Protein AF-A0A7Y5PLJ4-F1 (afdb_monomer)

Structure (mmCIF, N/CA/C/O backbone):
data_AF-A0A7Y5PLJ4-F1
#
_entry.id   AF-A0A7Y5PLJ4-F1
#
loop_
_atom_site.group_PDB
_atom_site.id
_atom_site.type_symbol
_atom_site.label_atom_id
_atom_site.label_alt_id
_atom_site.label_comp_id
_atom_site.label_asym_id
_atom_site.label_entity_id
_atom_site.label_seq_id
_atom_site.pdbx_PDB_ins_code
_atom_site.Cartn_x
_atom_site.Cartn_y
_atom_site.Cartn_z
_atom_site.occupancy
_atom_site.B_iso_or_equiv
_atom_site.auth_seq_id
_atom_site.auth_comp_id
_atom_site.auth_asym_id
_atom_site.auth_atom_id
_atom_site.pdbx_PDB_model_num
ATOM 1 N N . ALA A 1 1 ? -18.028 5.479 3.755 1.00 84.81 1 ALA A N 1
ATOM 2 C CA . ALA A 1 1 ? -16.949 6.479 3.914 1.00 84.81 1 ALA A CA 1
ATOM 3 C C . ALA A 1 1 ? -15.610 5.959 3.391 1.00 84.81 1 ALA A C 1
ATOM 5 O O . ALA A 1 1 ? -15.184 6.445 2.358 1.00 84.81 1 ALA A O 1
ATOM 6 N N . VAL A 1 2 ? -14.986 4.949 4.020 1.00 90.56 2 VAL A N 1
ATOM 7 C CA . VAL A 1 2 ? -13.645 4.461 3.618 1.00 90.56 2 VAL A CA 1
ATOM 8 C C . VAL A 1 2 ? -13.589 4.008 2.157 1.00 90.56 2 VAL A C 1
ATOM 10 O O . VAL A 1 2 ? -12.717 4.460 1.437 1.00 90.56 2 VAL A O 1
ATOM 13 N N . VAL A 1 3 ? -14.560 3.216 1.687 1.00 93.69 3 VAL A N 1
ATOM 14 C CA . VAL A 1 3 ? -14.615 2.757 0.283 1.00 93.69 3 VAL A CA 1
ATOM 15 C C . VAL A 1 3 ? -14.669 3.924 -0.709 1.00 93.69 3 VAL A C 1
ATOM 17 O O . VAL A 1 3 ? -13.897 3.954 -1.660 1.00 93.69 3 VAL A O 1
ATOM 20 N N . LEU A 1 4 ? -15.536 4.912 -0.460 1.00 94.56 4 LEU A N 1
ATOM 21 C CA . LEU A 1 4 ? -15.649 6.112 -1.296 1.00 94.56 4 LEU A CA 1
ATOM 22 C C . LEU A 1 4 ? -14.355 6.933 -1.280 1.00 94.56 4 LEU A C 1
ATOM 24 O O . LEU A 1 4 ? -13.911 7.378 -2.330 1.00 94.56 4 LEU A O 1
ATOM 28 N N . ALA A 1 5 ? -13.727 7.089 -0.111 1.00 93.38 5 ALA A N 1
ATOM 29 C CA . ALA A 1 5 ? -12.447 7.778 0.015 1.00 93.38 5 ALA A CA 1
ATOM 30 C C . ALA A 1 5 ? -11.321 7.035 -0.722 1.00 93.38 5 ALA A C 1
ATOM 32 O O . ALA A 1 5 ? -10.521 7.671 -1.396 1.00 93.38 5 ALA A O 1
ATOM 33 N N . SER A 1 6 ? -11.278 5.701 -0.645 1.00 92.75 6 SER A N 1
ATOM 34 C CA . SER A 1 6 ? -10.321 4.874 -1.386 1.00 92.75 6 SER A CA 1
ATOM 35 C C . SER A 1 6 ? -10.507 4.994 -2.893 1.00 92.75 6 SER A C 1
ATOM 37 O O . SER A 1 6 ? -9.522 5.164 -3.609 1.00 92.75 6 SER A O 1
ATOM 39 N N . TRP A 1 7 ? -11.753 4.941 -3.366 1.00 94.44 7 TRP A N 1
ATOM 40 C CA . TRP A 1 7 ? -12.073 5.131 -4.777 1.00 94.44 7 TRP A CA 1
ATOM 41 C C . TRP A 1 7 ? -11.676 6.531 -5.255 1.00 94.44 7 TRP A C 1
ATOM 43 O O . TRP A 1 7 ? -10.908 6.647 -6.205 1.00 94.44 7 TRP A O 1
ATOM 53 N N . ALA A 1 8 ? -12.107 7.582 -4.551 1.00 94.31 8 ALA A N 1
ATOM 54 C CA . ALA A 1 8 ? -11.799 8.964 -4.911 1.00 94.31 8 ALA A CA 1
ATOM 55 C C . ALA A 1 8 ? -10.288 9.238 -4.885 1.00 94.31 8 ALA A C 1
ATOM 57 O O . ALA A 1 8 ? -9.755 9.836 -5.813 1.00 94.31 8 ALA A O 1
ATOM 58 N N . ALA A 1 9 ? -9.572 8.748 -3.868 1.00 93.25 9 ALA A N 1
ATOM 59 C CA . ALA A 1 9 ? -8.127 8.920 -3.778 1.00 93.25 9 ALA A CA 1
ATOM 60 C C . ALA A 1 9 ? -7.397 8.242 -4.946 1.00 93.25 9 ALA A C 1
ATOM 62 O O . ALA A 1 9 ? -6.489 8.835 -5.515 1.00 93.25 9 ALA A O 1
ATOM 63 N N . CYS A 1 10 ? -7.799 7.029 -5.331 1.00 90.69 10 CYS A N 1
ATOM 64 C CA . CYS A 1 10 ? -7.176 6.322 -6.453 1.00 90.69 10 CYS A CA 1
ATOM 65 C C . CYS A 1 10 ? -7.603 6.861 -7.826 1.00 90.69 10 CYS A C 1
ATOM 67 O O . CYS A 1 10 ? -6.886 6.652 -8.798 1.00 90.69 10 CYS A O 1
ATOM 69 N N . ALA A 1 11 ? -8.756 7.530 -7.913 1.00 89.69 11 ALA A N 1
ATOM 70 C CA . ALA A 1 11 ? -9.207 8.201 -9.129 1.00 89.69 11 ALA A CA 1
ATOM 71 C C . ALA A 1 11 ? -8.486 9.541 -9.353 1.00 89.69 11 ALA A C 1
ATOM 73 O O . ALA A 1 11 ? -8.254 9.926 -10.494 1.00 89.69 11 ALA A O 1
ATOM 74 N N . LEU A 1 12 ? -8.135 10.247 -8.272 1.00 89.38 12 LEU A N 1
ATOM 75 C CA . LEU A 1 12 ? -7.538 11.586 -8.327 1.00 89.38 12 LEU A CA 1
ATOM 76 C C . LEU A 1 12 ? -6.008 11.586 -8.226 1.00 89.38 12 LEU A C 1
ATOM 78 O O . LEU A 1 12 ? -5.365 12.520 -8.699 1.00 89.38 12 LEU A O 1
ATOM 82 N N . PHE A 1 13 ? -5.412 10.569 -7.599 1.00 88.69 13 PHE A N 1
ATOM 83 C CA . PHE A 1 13 ? -3.979 10.520 -7.318 1.00 88.69 13 PHE A CA 1
ATOM 84 C C . PHE A 1 13 ? -3.342 9.212 -7.788 1.00 88.69 13 PHE A C 1
ATOM 86 O O . PHE A 1 13 ? -3.986 8.170 -7.889 1.00 88.69 13 PHE A O 1
ATOM 93 N N . ALA A 1 14 ? -2.023 9.252 -7.992 1.00 86.81 14 ALA A N 1
ATOM 94 C CA . ALA A 1 14 ? -1.206 8.059 -8.197 1.00 86.81 14 ALA A CA 1
ATOM 95 C C . ALA A 1 14 ? -1.446 7.027 -7.081 1.00 86.81 14 ALA A C 1
ATOM 97 O O . ALA A 1 14 ? -1.490 7.396 -5.907 1.00 86.81 14 ALA A O 1
ATOM 98 N N . GLY A 1 15 ? -1.518 5.732 -7.413 1.00 85.06 15 GLY A N 1
ATOM 99 C CA . GLY A 1 15 ? -1.912 4.683 -6.457 1.00 85.06 15 GLY A CA 1
ATOM 100 C C . GLY A 1 15 ? -1.094 4.672 -5.156 1.00 85.06 15 GLY A C 1
ATOM 101 O O . GLY A 1 15 ? -1.645 4.517 -4.068 1.00 85.06 15 GLY A O 1
ATOM 102 N N . ARG A 1 16 ? 0.216 4.930 -5.255 1.00 87.62 16 ARG A N 1
ATOM 103 C CA . ARG A 1 16 ? 1.133 5.074 -4.107 1.00 87.62 16 ARG A CA 1
ATOM 104 C C . ARG A 1 16 ? 0.731 6.213 -3.167 1.00 87.62 16 ARG A C 1
ATOM 106 O O . ARG A 1 16 ? 0.707 6.042 -1.951 1.00 87.62 16 ARG A O 1
ATOM 113 N N . ALA A 1 17 ? 0.399 7.373 -3.732 1.00 89.75 17 ALA A N 1
ATOM 114 C CA . ALA A 1 17 ? -0.070 8.522 -2.966 1.00 89.75 17 ALA A CA 1
ATOM 115 C C . ALA A 1 17 ? -1.479 8.270 -2.414 1.00 89.75 17 ALA A C 1
ATOM 117 O O . ALA A 1 17 ? -1.734 8.542 -1.245 1.00 89.75 17 ALA A O 1
ATOM 118 N N . ALA A 1 18 ? -2.366 7.678 -3.216 1.00 91.50 18 ALA A N 1
ATOM 119 C CA . ALA A 1 18 ? -3.735 7.375 -2.825 1.00 91.50 18 ALA A CA 1
ATOM 120 C C . ALA A 1 18 ? -3.803 6.490 -1.570 1.00 91.50 18 ALA A C 1
ATOM 122 O O . ALA A 1 18 ? -4.522 6.816 -0.626 1.00 91.50 18 ALA A O 1
ATOM 123 N N . PHE A 1 19 ? -3.020 5.406 -1.512 1.00 93.88 19 PHE A N 1
ATOM 124 C CA . PHE A 1 19 ? -3.002 4.510 -0.350 1.00 93.88 19 PHE A CA 1
ATOM 125 C C . PHE A 1 19 ? -2.513 5.233 0.912 1.00 93.88 19 PHE A C 1
ATOM 127 O O . PHE A 1 19 ? -3.137 5.105 1.968 1.00 93.88 19 PHE A O 1
ATOM 134 N N . LEU A 1 20 ? -1.454 6.042 0.795 1.00 93.62 20 LEU A N 1
ATOM 135 C CA . LEU A 1 20 ? -0.951 6.856 1.903 1.00 93.62 20 LEU A CA 1
ATOM 136 C C . LEU A 1 20 ? -1.979 7.883 2.384 1.00 93.62 20 LEU A C 1
ATOM 138 O O . LEU A 1 20 ? -2.165 8.023 3.589 1.00 93.62 20 LEU A O 1
ATOM 142 N N . LEU A 1 21 ? -2.671 8.570 1.473 1.00 95.19 21 LEU A N 1
ATOM 143 C CA . LEU A 1 21 ? -3.696 9.558 1.820 1.00 95.19 21 LEU A CA 1
ATOM 144 C C . LEU A 1 21 ? -4.859 8.917 2.583 1.00 95.19 21 LEU A C 1
ATOM 146 O O . LEU A 1 21 ? -5.301 9.450 3.602 1.00 95.19 21 LEU A O 1
ATOM 150 N N . VAL A 1 22 ? -5.321 7.739 2.152 1.00 95.81 22 VAL A N 1
ATOM 151 C CA . VAL A 1 22 ? -6.375 7.000 2.867 1.00 95.81 22 VAL A CA 1
ATOM 152 C C . VAL A 1 22 ? -5.868 6.529 4.234 1.00 95.81 22 VAL A C 1
ATOM 154 O O . VAL A 1 22 ? -6.577 6.668 5.234 1.00 95.81 22 VAL A O 1
ATOM 157 N N . GLY A 1 23 ? -4.634 6.020 4.309 1.00 95.56 23 GLY A N 1
ATOM 158 C CA . GLY A 1 23 ? -3.993 5.669 5.577 1.00 95.56 23 GLY A CA 1
ATOM 159 C C . GLY A 1 23 ? -3.904 6.864 6.530 1.00 95.56 23 GLY A C 1
ATOM 160 O O . GLY A 1 23 ? -4.247 6.742 7.706 1.00 95.56 23 GLY A O 1
ATOM 161 N N . ALA A 1 24 ? -3.503 8.032 6.023 1.00 96.38 24 ALA A N 1
ATOM 162 C CA . ALA A 1 24 ? -3.368 9.272 6.785 1.00 96.38 24 ALA A CA 1
ATOM 163 C C . ALA A 1 24 ? -4.722 9.792 7.273 1.00 96.38 24 ALA A C 1
ATOM 165 O O . ALA A 1 24 ? -4.838 10.220 8.422 1.00 96.38 24 ALA A O 1
ATOM 166 N N . MET A 1 25 ? -5.762 9.696 6.443 1.00 96.62 25 MET A N 1
ATOM 167 C CA . MET A 1 25 ? -7.134 10.026 6.828 1.00 96.62 25 MET A CA 1
ATOM 168 C C . MET A 1 25 ? -7.599 9.154 8.004 1.00 96.62 25 MET A C 1
ATOM 170 O O . MET A 1 25 ? -8.115 9.671 8.997 1.00 96.62 25 MET A O 1
ATOM 174 N N . LEU A 1 26 ? -7.384 7.836 7.926 1.00 96.12 26 LEU A N 1
ATOM 175 C CA . LEU A 1 26 ? -7.739 6.907 9.002 1.00 96.12 26 LEU A CA 1
ATOM 176 C C . LEU A 1 26 ? -6.928 7.171 10.279 1.00 96.12 26 LEU A C 1
ATOM 178 O O . LEU A 1 26 ? -7.508 7.235 11.363 1.00 96.12 26 LEU A O 1
ATOM 182 N N . ALA A 1 27 ? -5.613 7.377 10.163 1.00 96.25 27 ALA A N 1
ATOM 183 C CA . ALA A 1 27 ? -4.744 7.692 11.297 1.00 96.25 27 ALA A CA 1
ATOM 184 C C . ALA A 1 27 ? -5.142 9.016 11.971 1.00 96.25 27 ALA A C 1
ATOM 186 O O . ALA A 1 27 ? -5.245 9.087 13.195 1.00 96.25 27 ALA A O 1
ATOM 187 N N . THR A 1 28 ? -5.462 10.042 11.182 1.00 97.12 28 THR A N 1
ATOM 188 C CA . THR A 1 28 ? -5.964 11.328 11.687 1.00 97.12 28 THR A CA 1
ATOM 189 C C . THR A 1 28 ? -7.279 11.148 12.439 1.00 97.12 28 THR A C 1
ATOM 191 O O . THR A 1 28 ? -7.432 11.665 13.547 1.00 97.12 28 THR A O 1
ATOM 194 N N . ALA A 1 29 ? -8.210 10.354 11.899 1.00 96.12 29 ALA A N 1
ATOM 195 C CA . ALA A 1 29 ? -9.455 10.029 12.591 1.00 96.12 29 ALA A CA 1
ATOM 196 C C . ALA A 1 29 ? -9.203 9.277 13.913 1.00 96.12 29 ALA A C 1
ATOM 198 O O . ALA A 1 29 ? -9.878 9.544 14.911 1.00 96.12 29 ALA A O 1
ATOM 199 N N . MET A 1 30 ? -8.211 8.377 13.954 1.00 96.44 30 MET A N 1
ATOM 200 C CA . MET A 1 30 ? -7.812 7.685 15.184 1.00 96.44 30 MET A CA 1
ATOM 201 C C . MET A 1 30 ? -7.261 8.644 16.240 1.00 96.44 30 MET A C 1
ATOM 203 O O . MET A 1 30 ? -7.641 8.540 17.410 1.00 96.44 30 MET A O 1
ATOM 207 N N . SER A 1 31 ? -6.413 9.588 15.839 1.00 97.00 31 SER A N 1
ATOM 208 C CA . SER A 1 31 ? -5.874 10.619 16.728 1.00 97.00 31 SER A CA 1
ATOM 209 C C . SER A 1 31 ? -6.981 11.540 17.241 1.00 97.00 31 SER A C 1
ATOM 211 O O . SER A 1 31 ? -7.092 11.754 18.448 1.00 97.00 31 SER A O 1
ATOM 213 N N . ALA A 1 32 ? -7.875 12.007 16.365 1.00 96.88 32 ALA A N 1
ATOM 214 C CA . ALA A 1 32 ? -9.011 12.844 16.749 1.00 96.88 32 ALA A CA 1
ATOM 215 C C . ALA A 1 32 ? -9.938 12.140 17.755 1.00 96.88 32 ALA A C 1
ATOM 217 O O . ALA A 1 32 ? -10.381 12.745 18.732 1.00 96.88 32 ALA A O 1
ATOM 218 N N . ASN A 1 33 ? -10.176 10.836 17.577 1.00 97.00 33 ASN A N 1
ATOM 219 C CA . ASN A 1 33 ? -10.911 10.015 18.539 1.00 97.00 33 ASN A CA 1
ATOM 220 C C . ASN A 1 33 ? -10.290 10.071 19.948 1.00 97.00 33 ASN A C 1
ATOM 222 O O . ASN A 1 33 ? -11.023 10.145 20.937 1.00 97.00 33 ASN A O 1
ATOM 226 N N . VAL A 1 34 ? -8.959 10.070 20.046 1.00 96.50 34 VAL A N 1
ATOM 227 C CA . VAL A 1 34 ? -8.238 10.127 21.324 1.00 96.50 34 VAL A CA 1
ATOM 228 C C . VAL A 1 34 ? -8.269 11.531 21.925 1.00 96.50 34 VAL A C 1
ATOM 230 O O . VAL A 1 34 ? -8.728 11.694 23.058 1.00 96.50 34 VAL A O 1
ATOM 233 N N . PHE A 1 35 ? -7.835 12.538 21.164 1.00 97.50 35 PHE A N 1
ATOM 234 C CA . PHE A 1 35 ? -7.665 13.909 21.654 1.00 97.50 35 PHE A CA 1
ATOM 235 C C . PHE A 1 35 ? -8.986 14.617 21.964 1.00 97.50 35 PHE A C 1
ATOM 237 O O . PHE A 1 35 ? -9.055 15.370 22.932 1.00 97.50 35 PHE A O 1
ATOM 244 N N . VAL A 1 36 ? -10.041 14.370 21.180 1.00 96.38 36 VAL A N 1
ATOM 245 C CA . VAL A 1 36 ? -11.318 15.093 21.317 1.00 96.38 36 VAL A CA 1
ATOM 246 C C . VAL A 1 36 ? -12.296 14.364 22.237 1.00 96.38 36 VAL A C 1
ATOM 248 O O . VAL A 1 36 ? -13.055 15.002 22.965 1.00 96.38 36 VAL A O 1
ATOM 251 N N . TRP A 1 37 ? -12.294 13.026 22.234 1.00 94.50 37 TRP A N 1
ATOM 252 C CA . TRP A 1 37 ? -13.334 12.253 22.923 1.00 94.50 37 TRP A CA 1
ATOM 253 C C . TRP A 1 37 ? -12.829 11.438 24.110 1.00 94.50 37 TRP A C 1
ATOM 255 O O . TRP A 1 37 ? -13.467 11.467 25.162 1.00 94.50 37 TRP A O 1
ATOM 265 N N . ILE A 1 38 ? -11.723 10.705 23.957 1.00 95.62 38 ILE A N 1
ATOM 266 C CA . ILE A 1 38 ? -11.254 9.770 24.992 1.00 95.62 38 ILE A CA 1
ATOM 267 C C . ILE A 1 38 ? -10.586 10.528 26.140 1.00 95.62 38 ILE A C 1
ATOM 269 O O . ILE A 1 38 ? -11.083 10.458 27.262 1.00 95.62 38 ILE A O 1
ATOM 273 N N . ILE A 1 39 ? -9.521 11.294 25.872 1.00 96.94 39 ILE A N 1
ATOM 274 C CA . ILE A 1 39 ? -8.752 11.984 26.922 1.00 96.94 39 ILE A CA 1
ATOM 275 C C . ILE A 1 39 ? -9.629 12.983 27.697 1.00 96.94 39 ILE A C 1
ATOM 277 O O . ILE A 1 39 ? -9.656 12.907 28.928 1.00 96.94 39 ILE A O 1
ATOM 281 N N . PRO A 1 40 ? -10.401 13.883 27.051 1.00 96.44 40 PRO A N 1
ATOM 282 C CA . PRO A 1 40 ? -11.238 14.825 27.793 1.00 96.44 40 PRO A CA 1
ATOM 283 C C . PRO A 1 40 ? -12.328 14.124 28.611 1.00 96.44 40 PRO A C 1
ATOM 285 O O . PRO A 1 40 ? -12.610 14.532 29.735 1.00 96.44 40 PRO A O 1
ATOM 288 N N . GLY A 1 41 ? -12.923 13.050 28.076 1.00 95.56 41 GLY A N 1
ATOM 289 C CA . GLY A 1 41 ? -13.913 12.247 28.794 1.00 95.56 41 GLY A CA 1
ATOM 290 C C . GLY A 1 41 ? -13.319 11.549 30.018 1.00 95.56 41 GLY A C 1
ATOM 291 O O . GLY A 1 41 ? -13.899 11.614 31.098 1.00 95.56 41 GLY A O 1
ATOM 292 N N . GLN A 1 42 ? -12.137 10.945 29.875 1.00 94.94 42 GLN A N 1
ATOM 293 C CA . GLN A 1 42 ? -11.418 10.307 30.980 1.00 94.94 42 GLN A CA 1
ATOM 294 C C . GLN A 1 42 ? -11.050 11.310 32.077 1.00 94.94 42 GLN A C 1
ATOM 296 O O . GLN A 1 42 ? -11.273 11.022 33.249 1.00 94.94 42 GLN A O 1
ATOM 301 N N . ARG A 1 43 ? -10.572 12.510 31.717 1.00 96.06 43 ARG A N 1
ATOM 302 C CA . ARG A 1 43 ? -10.257 13.570 32.693 1.00 96.06 43 ARG A CA 1
ATOM 303 C C . ARG A 1 43 ? -11.482 13.975 33.520 1.00 96.06 43 ARG A C 1
ATOM 305 O O . ARG A 1 43 ? -11.361 14.119 34.731 1.00 96.06 43 ARG A O 1
ATOM 312 N N . LYS A 1 44 ? -12.658 14.104 32.890 1.00 95.06 44 LYS A N 1
ATOM 313 C CA . LYS A 1 44 ? -13.921 14.415 33.588 1.00 95.06 44 LYS A CA 1
ATOM 314 C C . LYS A 1 44 ? -14.350 13.301 34.542 1.00 95.06 44 LYS A C 1
ATOM 316 O O . LYS A 1 44 ? -14.740 13.589 35.667 1.00 95.06 44 LYS A O 1
ATOM 321 N N . VAL A 1 45 ? -14.244 12.044 34.108 1.00 95.00 45 VAL A N 1
ATOM 322 C CA . VAL A 1 45 ? -14.566 10.877 34.947 1.00 95.00 45 VAL A CA 1
ATOM 323 C C . VAL A 1 45 ? -13.650 10.816 36.171 1.00 95.00 45 VAL A C 1
ATOM 325 O O . VAL A 1 45 ? -14.144 10.691 37.286 1.00 95.00 45 VAL A O 1
ATOM 328 N N . VAL A 1 46 ? -12.334 10.968 35.983 1.00 95.62 46 VAL A N 1
ATOM 329 C CA . VAL A 1 46 ? -11.359 10.958 37.087 1.00 95.62 46 VAL A CA 1
ATOM 330 C C . VAL A 1 46 ? -11.620 12.103 38.069 1.00 95.62 46 VAL A C 1
ATOM 332 O O . VAL A 1 46 ? -11.624 11.874 39.273 1.00 95.62 46 VAL A O 1
ATOM 335 N N . ALA A 1 47 ? -11.897 13.314 37.576 1.00 96.44 47 ALA A N 1
ATOM 336 C CA . ALA A 1 47 ? -12.209 14.459 38.432 1.00 96.44 47 ALA A CA 1
ATOM 337 C C . ALA A 1 47 ? -13.476 14.235 39.279 1.00 96.44 47 ALA A C 1
ATOM 339 O O . ALA A 1 47 ? -13.460 14.515 40.474 1.00 96.44 47 ALA A O 1
ATOM 340 N N . ALA A 1 48 ? -14.545 13.682 38.692 1.00 95.00 48 ALA A N 1
ATOM 341 C CA . ALA A 1 48 ? -15.772 13.363 39.424 1.00 95.00 48 ALA A CA 1
ATOM 342 C C . ALA A 1 48 ? -15.536 12.297 40.508 1.00 95.00 48 ALA A C 1
ATOM 344 O O . ALA A 1 48 ? -16.003 12.459 41.632 1.00 95.00 48 ALA A O 1
ATOM 345 N N . MET A 1 49 ? -14.753 11.254 40.200 1.00 94.62 49 MET A N 1
ATOM 346 C CA . MET A 1 49 ? -14.400 10.213 41.172 1.00 94.62 49 MET A CA 1
ATOM 347 C C . MET A 1 49 ? -13.578 10.765 42.344 1.00 94.62 49 MET A C 1
ATOM 349 O O . MET A 1 49 ? -13.865 10.430 43.489 1.00 94.62 49 MET A O 1
ATOM 353 N N . LEU A 1 50 ? -12.596 11.634 42.075 1.00 96.50 50 LEU A N 1
ATOM 354 C CA . LEU A 1 50 ? -11.804 12.296 43.122 1.00 96.50 50 LEU A CA 1
ATOM 355 C C . LEU A 1 50 ? -12.658 13.218 44.002 1.00 96.50 50 LEU A C 1
ATOM 357 O O . LEU A 1 50 ? -12.401 13.336 45.195 1.00 96.50 50 LEU A O 1
ATOM 361 N N . ALA A 1 51 ? -13.681 13.847 43.423 1.00 96.06 51 ALA A N 1
ATOM 362 C CA . ALA A 1 51 ? -14.613 14.718 44.132 1.00 96.06 51 ALA A CA 1
ATOM 363 C C . ALA A 1 51 ? -15.762 13.966 44.836 1.00 96.06 51 ALA A C 1
ATOM 365 O O . ALA A 1 51 ? -16.641 14.610 45.403 1.00 96.06 51 ALA A O 1
ATOM 366 N N . GLY A 1 52 ? -15.812 12.628 44.765 1.00 95.19 52 GLY A N 1
ATOM 367 C CA . GLY A 1 52 ? -16.922 11.834 45.309 1.00 95.19 52 GLY A CA 1
ATOM 368 C C . GLY A 1 52 ? -18.274 12.095 44.628 1.00 95.19 52 GLY A C 1
ATOM 369 O O . GLY A 1 52 ? -19.321 11.788 45.193 1.00 95.19 52 GLY A O 1
ATOM 370 N N . GLN A 1 53 ? -18.268 12.678 43.427 1.00 94.06 53 GLN A N 1
ATOM 371 C CA . GLN A 1 53 ? -19.472 12.999 42.664 1.00 94.06 53 GLN A CA 1
ATOM 372 C C . GLN A 1 53 ? -19.906 11.831 41.765 1.00 94.06 53 GLN A C 1
ATOM 374 O O . GLN A 1 53 ? -19.073 11.023 41.338 1.00 94.06 53 GLN A O 1
ATOM 379 N N . PRO A 1 54 ? -21.205 11.738 41.421 1.00 92.75 54 PRO A N 1
ATOM 380 C CA . PRO A 1 54 ? -21.684 10.726 40.488 1.00 92.75 54 PRO A CA 1
ATOM 381 C C . PRO A 1 54 ? -21.029 10.886 39.107 1.00 92.75 54 PRO A C 1
ATOM 383 O O . PRO A 1 54 ? -20.938 11.981 38.552 1.00 92.75 54 PRO A O 1
ATOM 386 N N . VAL A 1 55 ? -20.586 9.768 38.530 1.00 93.50 55 VAL A N 1
ATOM 387 C CA . VAL A 1 55 ? -19.911 9.729 37.225 1.00 93.50 55 VAL A CA 1
ATOM 388 C C . VAL A 1 55 ? -20.938 9.697 36.091 1.00 93.50 55 VAL A C 1
ATOM 390 O O . VAL A 1 55 ? -21.771 8.795 36.044 1.00 93.50 55 VAL A O 1
ATOM 393 N N . ASP A 1 56 ? -20.833 10.614 35.121 1.00 93.75 56 ASP A N 1
ATOM 394 C CA . ASP A 1 56 ? -21.646 10.557 33.896 1.00 93.75 56 ASP A CA 1
ATOM 395 C C . ASP A 1 56 ? -21.207 9.372 32.999 1.00 93.75 56 ASP A C 1
ATOM 397 O O . ASP A 1 56 ? -20.103 9.389 32.429 1.00 93.75 56 ASP A O 1
ATOM 401 N N . PRO A 1 57 ? -22.065 8.351 32.792 1.00 93.69 57 PRO A N 1
ATOM 402 C CA . PRO A 1 57 ? -21.732 7.176 31.987 1.00 93.69 57 PRO A CA 1
ATOM 403 C C . PRO A 1 57 ? -21.514 7.491 30.500 1.00 93.69 57 PRO A C 1
ATOM 405 O O . PRO A 1 57 ? -20.858 6.710 29.796 1.00 93.69 57 PRO A O 1
ATOM 408 N N . ARG A 1 58 ? -22.014 8.628 29.992 1.00 95.25 58 ARG A N 1
ATOM 409 C CA . ARG A 1 58 ? -21.880 9.017 28.576 1.00 95.25 58 ARG A CA 1
ATOM 410 C C . ARG A 1 58 ? -20.418 9.158 28.159 1.00 95.25 58 ARG A C 1
ATOM 412 O O . ARG A 1 58 ? -20.073 8.811 27.025 1.00 95.25 58 ARG A O 1
ATOM 419 N N . HIS A 1 59 ? -19.548 9.620 29.060 1.00 93.62 59 HIS A N 1
ATOM 420 C CA . HIS A 1 59 ? -18.112 9.732 28.793 1.00 93.62 59 HIS A CA 1
ATOM 421 C C . HIS A 1 59 ? -17.471 8.362 28.549 1.00 93.62 59 HIS A C 1
ATOM 423 O O . HIS A 1 59 ? -16.774 8.185 27.547 1.00 93.62 59 HIS A O 1
ATOM 429 N N . GLY A 1 60 ? -17.778 7.372 29.391 1.00 92.56 60 GLY A N 1
ATOM 430 C CA . GLY A 1 60 ? -17.280 6.004 29.237 1.00 92.56 60 GLY A CA 1
ATOM 431 C C . GLY A 1 60 ? -17.820 5.309 27.985 1.00 92.56 60 GLY A C 1
ATOM 432 O O . GLY A 1 60 ? -17.057 4.705 27.230 1.00 92.56 60 GLY A O 1
ATOM 433 N N . GLN A 1 61 ? -19.121 5.443 27.709 1.00 94.69 61 GLN A N 1
ATOM 434 C CA . GLN A 1 61 ? -19.749 4.847 26.522 1.00 94.69 61 GLN A CA 1
ATOM 435 C C . GLN A 1 61 ? -19.154 5.401 25.222 1.00 94.69 61 GLN A C 1
ATOM 437 O O . GLN A 1 61 ? -18.790 4.636 24.323 1.00 94.69 61 GLN A O 1
ATOM 442 N N . ARG A 1 62 ? -18.987 6.728 25.136 1.00 95.19 62 ARG A N 1
ATOM 443 C CA . ARG A 1 62 ? -18.388 7.373 23.963 1.00 95.19 62 ARG A CA 1
ATOM 444 C C . ARG A 1 62 ? -16.919 6.990 23.806 1.00 95.19 62 ARG A C 1
ATOM 446 O O . ARG A 1 62 ? -16.505 6.647 22.700 1.00 95.19 62 ARG A O 1
ATOM 453 N N . ALA A 1 63 ? -16.146 6.989 24.894 1.00 94.31 63 ALA A N 1
ATOM 454 C CA . ALA A 1 63 ? -14.748 6.565 24.862 1.00 94.31 63 ALA A CA 1
ATOM 455 C C . ALA A 1 63 ? -14.610 5.109 24.383 1.00 94.31 63 ALA A C 1
ATOM 457 O O . ALA A 1 63 ? -13.787 4.826 23.509 1.00 94.31 63 ALA A O 1
ATOM 458 N N . LYS A 1 64 ? -15.476 4.203 24.862 1.00 93.75 64 LYS A N 1
ATOM 459 C CA . LYS A 1 64 ? -15.532 2.809 24.400 1.00 93.75 64 LYS A CA 1
ATOM 460 C C . LYS A 1 64 ? -15.828 2.725 22.906 1.00 93.75 64 LYS A C 1
ATOM 462 O O . LYS A 1 64 ? -15.104 2.041 22.190 1.00 93.75 64 LYS A O 1
ATOM 467 N N . GLN A 1 65 ? -16.839 3.444 22.416 1.00 95.25 65 GLN A N 1
ATOM 468 C CA . GLN A 1 65 ? -17.178 3.455 20.990 1.00 95.25 65 GLN A CA 1
ATOM 469 C C . GLN A 1 65 ? -15.993 3.918 20.124 1.00 95.25 65 GLN A C 1
ATOM 471 O O . GLN A 1 65 ? -15.671 3.290 19.116 1.00 95.25 65 GLN A O 1
ATOM 476 N N . ARG A 1 66 ? -15.299 4.991 20.526 1.00 96.12 66 ARG A N 1
ATOM 477 C CA . ARG A 1 66 ? -14.130 5.508 19.796 1.00 96.12 66 ARG A CA 1
ATOM 478 C C . ARG A 1 66 ? -12.927 4.564 19.854 1.00 96.12 66 ARG A C 1
ATOM 480 O O . ARG A 1 66 ? -12.266 4.365 18.838 1.00 96.12 66 ARG A O 1
ATOM 487 N N . SER A 1 67 ? -12.692 3.924 20.996 1.00 94.50 67 SER A N 1
ATOM 488 C CA . SER A 1 67 ? -11.651 2.902 21.149 1.00 94.50 67 SER A CA 1
ATOM 489 C C . SER A 1 67 ? -11.919 1.668 20.275 1.00 94.50 67 SER A C 1
ATOM 491 O O . SER A 1 67 ? -10.997 1.134 19.653 1.00 94.50 67 SER A O 1
ATOM 493 N N . VAL A 1 68 ? -13.190 1.266 20.137 1.00 93.88 68 VAL A N 1
ATOM 494 C CA . VAL A 1 68 ? -13.602 0.206 19.206 1.00 93.88 68 VAL A CA 1
ATOM 495 C C . VAL A 1 68 ? -13.267 0.599 17.766 1.00 93.88 68 VAL A C 1
ATOM 497 O O . VAL A 1 68 ? -12.607 -0.179 17.083 1.00 93.88 68 VAL A O 1
ATOM 500 N N . HIS A 1 69 ? -13.617 1.807 17.313 1.00 93.56 69 HIS A N 1
ATOM 501 C CA . HIS A 1 69 ? -13.232 2.265 15.969 1.00 93.56 69 HIS A CA 1
ATOM 502 C C . HIS A 1 69 ? -11.711 2.220 15.753 1.00 93.56 69 HIS A C 1
ATOM 504 O O . HIS A 1 69 ? -11.248 1.627 14.779 1.00 93.56 69 HIS A O 1
ATOM 510 N N . ASN A 1 70 ? -10.926 2.754 16.694 1.00 95.56 70 ASN A N 1
ATOM 511 C CA . ASN A 1 70 ? -9.462 2.746 16.597 1.00 95.56 70 ASN A CA 1
ATOM 512 C C . ASN A 1 70 ? -8.886 1.327 16.541 1.00 95.56 70 ASN A C 1
ATOM 514 O O . ASN A 1 70 ? -7.950 1.069 15.784 1.00 95.56 70 ASN A O 1
ATOM 518 N N . THR A 1 71 ? -9.481 0.401 17.295 1.00 94.25 71 THR A N 1
ATOM 519 C CA . THR A 1 71 ? -9.097 -1.014 17.298 1.00 94.25 71 THR A CA 1
ATOM 520 C C . THR A 1 71 ? -9.214 -1.624 15.905 1.00 94.25 71 THR A C 1
ATOM 522 O O . THR A 1 71 ? -8.303 -2.341 15.499 1.00 94.25 71 THR A O 1
ATOM 525 N N . TYR A 1 72 ? -10.294 -1.338 15.171 1.00 93.69 72 TYR A N 1
ATOM 526 C CA . TYR A 1 72 ? -10.496 -1.861 13.815 1.00 93.69 72 TYR A CA 1
ATOM 527 C C . TYR A 1 72 ? -9.695 -1.120 12.745 1.00 93.69 72 TYR A C 1
ATOM 529 O O . TYR A 1 72 ? -9.409 -1.712 11.712 1.00 93.69 72 TYR A O 1
ATOM 537 N N . PHE A 1 73 ? -9.300 0.133 12.980 1.00 94.19 73 PHE A N 1
ATOM 538 C CA . PHE A 1 73 ? -8.494 0.905 12.029 1.00 94.19 73 PHE A CA 1
ATOM 539 C C . PHE A 1 73 ? -7.002 0.571 12.067 1.00 94.19 73 PHE A C 1
ATOM 541 O O . PHE A 1 73 ? -6.321 0.802 11.074 1.00 94.19 73 PHE A O 1
ATOM 548 N N . THR A 1 74 ? -6.488 -0.02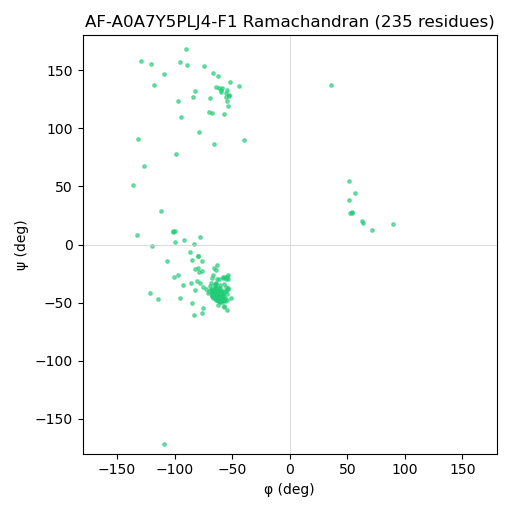0 13.150 1.00 93.56 74 THR A N 1
ATOM 549 C CA . THR A 1 74 ? -5.041 -0.249 13.313 1.00 93.56 74 THR A CA 1
ATOM 550 C C . THR A 1 74 ? -4.426 -1.069 12.169 1.00 93.56 74 THR A C 1
ATOM 552 O O . THR A 1 74 ? -3.477 -0.614 11.539 1.00 93.56 74 THR A O 1
ATOM 555 N N . LEU A 1 75 ? -4.967 -2.258 11.866 1.00 93.19 75 LEU A N 1
ATOM 556 C CA . LEU A 1 75 ? -4.435 -3.100 10.782 1.00 93.19 75 LEU A CA 1
ATOM 557 C C . LEU A 1 75 ? -4.637 -2.469 9.388 1.00 93.19 75 LEU A C 1
ATOM 559 O O . LEU A 1 75 ? -3.662 -2.405 8.642 1.00 93.19 75 LEU A O 1
ATOM 563 N N . PRO A 1 76 ? -5.825 -1.933 9.039 1.00 92.81 76 PRO A N 1
ATOM 564 C CA . PRO A 1 76 ? -6.019 -1.149 7.816 1.00 92.81 76 PRO A CA 1
ATOM 565 C C . PRO A 1 76 ? -5.010 -0.011 7.616 1.00 92.81 76 PRO A C 1
ATOM 567 O O . PRO A 1 76 ? -4.466 0.133 6.524 1.00 92.81 76 PRO A O 1
ATOM 570 N N . VAL A 1 77 ? -4.742 0.780 8.662 1.00 94.75 77 VAL A N 1
ATOM 571 C CA . VAL A 1 77 ? -3.788 1.900 8.610 1.00 94.75 77 VAL A CA 1
ATOM 572 C C . VAL A 1 77 ? -2.377 1.398 8.348 1.00 94.75 77 VAL A C 1
ATOM 574 O O . VAL A 1 77 ? -1.704 1.933 7.472 1.00 94.75 77 VAL A O 1
ATOM 577 N N . LEU A 1 78 ? -1.935 0.360 9.065 1.00 93.06 78 LEU A N 1
ATOM 578 C CA . LEU A 1 78 ? -0.602 -0.210 8.869 1.00 93.06 78 LEU A CA 1
ATOM 579 C C . LEU A 1 78 ? -0.415 -0.705 7.436 1.00 93.06 78 LEU A C 1
ATOM 581 O O . LEU A 1 78 ? 0.581 -0.372 6.801 1.00 93.06 78 LEU A O 1
ATOM 585 N N . VAL A 1 79 ? -1.391 -1.436 6.897 1.00 90.38 79 VAL A N 1
ATOM 586 C CA . VAL A 1 79 ? -1.313 -1.938 5.521 1.00 90.38 79 VAL A CA 1
ATOM 587 C C . VAL A 1 79 ? -1.286 -0.790 4.508 1.00 90.38 79 VAL A C 1
ATOM 589 O O . VAL A 1 79 ? -0.463 -0.802 3.594 1.00 90.38 79 VAL A O 1
ATOM 592 N N . ALA A 1 80 ? -2.127 0.231 4.689 1.00 91.81 80 ALA A N 1
ATOM 593 C CA . ALA A 1 80 ? -2.140 1.401 3.815 1.00 91.81 80 ALA A CA 1
ATOM 594 C C . ALA A 1 80 ? -0.807 2.170 3.851 1.00 91.81 80 ALA A C 1
ATOM 596 O O . ALA A 1 80 ? -0.288 2.532 2.796 1.00 91.81 80 ALA A O 1
ATOM 597 N N . MET A 1 81 ? -0.212 2.356 5.033 1.00 92.62 81 MET A N 1
ATOM 598 C CA . MET A 1 81 ? 1.054 3.082 5.192 1.00 92.62 81 MET A CA 1
ATOM 599 C C . MET A 1 81 ? 2.269 2.299 4.682 1.00 92.62 81 MET A C 1
ATOM 601 O O . MET A 1 81 ? 3.154 2.877 4.052 1.00 92.62 81 MET A O 1
ATOM 605 N N . LEU A 1 82 ? 2.305 0.979 4.892 1.00 89.62 82 LEU A N 1
ATOM 606 C CA . LEU A 1 82 ? 3.396 0.123 4.410 1.00 89.62 82 LEU A CA 1
ATOM 607 C C . LEU A 1 82 ? 3.271 -0.234 2.922 1.00 89.62 82 LEU A C 1
ATOM 609 O O . LEU A 1 82 ? 4.224 -0.755 2.343 1.00 89.62 82 LEU A O 1
ATOM 613 N N . SER A 1 83 ? 2.141 0.062 2.276 1.00 86.94 83 SER A N 1
ATOM 614 C CA . SER A 1 83 ? 1.896 -0.266 0.863 1.00 86.94 83 SER A CA 1
ATOM 615 C C . SER A 1 83 ? 2.968 0.259 -0.098 1.00 86.94 83 SER A C 1
ATOM 617 O O . SER A 1 83 ? 3.248 -0.371 -1.116 1.00 86.94 83 SER A O 1
ATOM 619 N N . ASN A 1 84 ? 3.642 1.363 0.238 1.00 82.19 84 ASN A N 1
ATOM 620 C CA . ASN A 1 84 ? 4.717 1.915 -0.583 1.00 82.19 84 ASN A CA 1
ATOM 621 C C . ASN A 1 84 ? 5.942 0.995 -0.709 1.00 82.19 84 ASN A C 1
ATOM 623 O O . ASN A 1 84 ? 6.685 1.120 -1.688 1.00 82.19 84 ASN A O 1
ATOM 627 N N . HIS A 1 85 ? 6.134 0.053 0.217 1.00 82.94 85 HIS A N 1
ATOM 628 C CA . HIS A 1 85 ? 7.168 -0.981 0.112 1.00 82.94 85 HIS A CA 1
ATOM 629 C C . HIS A 1 85 ? 6.799 -2.093 -0.881 1.00 82.94 85 HIS A C 1
ATOM 631 O O . HIS A 1 85 ? 7.667 -2.837 -1.328 1.00 82.94 85 HIS A O 1
ATOM 637 N N . TYR A 1 86 ? 5.531 -2.166 -1.285 1.00 81.25 86 TYR A N 1
ATOM 638 C CA . TYR A 1 86 ? 4.967 -3.227 -2.110 1.00 81.25 86 TYR A CA 1
ATOM 639 C C . TYR A 1 86 ? 4.275 -2.617 -3.333 1.00 81.25 86 TYR A C 1
ATOM 641 O O . TYR A 1 86 ? 3.054 -2.637 -3.461 1.00 81.25 86 TYR A O 1
ATOM 649 N N . GLY A 1 87 ? 5.066 -2.029 -4.241 1.00 75.12 87 GLY A N 1
ATOM 650 C CA . GLY A 1 87 ? 4.544 -1.225 -5.357 1.00 75.12 87 GLY A CA 1
ATOM 651 C C . GLY A 1 87 ? 3.523 -1.943 -6.248 1.00 75.12 87 GLY A C 1
ATOM 652 O O . GLY A 1 87 ? 2.590 -1.298 -6.727 1.00 75.12 87 GLY A O 1
ATOM 653 N N . TRP A 1 88 ? 3.628 -3.267 -6.372 1.00 78.56 88 TRP A N 1
ATOM 654 C CA . TRP A 1 88 ? 2.685 -4.126 -7.095 1.00 78.56 88 TRP A CA 1
ATOM 655 C C . TRP A 1 88 ? 1.230 -4.002 -6.607 1.00 78.56 88 TRP A C 1
ATOM 657 O O . TRP A 1 88 ? 0.309 -4.135 -7.407 1.00 78.56 88 TRP A O 1
ATOM 667 N N . LEU A 1 89 ? 0.997 -3.647 -5.336 1.00 83.62 89 LEU A N 1
ATOM 668 C CA . LEU A 1 89 ? -0.350 -3.409 -4.797 1.00 83.62 89 LEU A CA 1
ATOM 669 C C . LEU A 1 89 ? -1.041 -2.182 -5.411 1.00 83.62 89 LEU A C 1
ATOM 671 O O . LEU A 1 89 ? -2.267 -2.098 -5.431 1.00 83.62 89 LEU A O 1
ATOM 675 N N . THR A 1 90 ? -0.256 -1.212 -5.883 1.00 83.12 90 THR A N 1
ATOM 676 C CA . THR A 1 90 ? -0.743 0.133 -6.236 1.00 83.12 90 THR A CA 1
ATOM 677 C C . THR A 1 90 ? -0.811 0.400 -7.740 1.00 83.12 90 THR A C 1
ATOM 679 O O . THR A 1 90 ? -1.445 1.372 -8.149 1.00 83.12 90 THR A O 1
ATOM 682 N N . GLN A 1 91 ? -0.178 -0.447 -8.558 1.00 78.38 91 GLN A N 1
ATOM 683 C CA . GLN A 1 91 ? 0.017 -0.217 -9.998 1.00 78.38 91 GLN A CA 1
ATOM 684 C C . GLN A 1 91 ? -1.187 -0.602 -10.873 1.00 78.38 91 GLN A C 1
ATOM 686 O O . GLN A 1 91 ? -1.295 -0.124 -11.997 1.00 78.38 91 GLN A O 1
ATOM 691 N N . GLY A 1 92 ? -2.086 -1.467 -10.396 1.00 79.19 92 GLY A N 1
ATOM 692 C CA . GLY A 1 92 ? -3.218 -1.940 -11.198 1.00 79.19 92 GLY A CA 1
ATOM 693 C C . GLY A 1 92 ? -4.332 -0.892 -11.376 1.00 79.19 92 GLY A C 1
ATOM 694 O O . GLY A 1 92 ? -4.560 -0.085 -10.474 1.00 79.19 92 GLY A O 1
ATOM 695 N N . PRO A 1 93 ? -5.125 -0.960 -12.466 1.00 80.06 93 PRO A N 1
ATOM 696 C CA . PRO A 1 93 ? -6.236 -0.029 -12.725 1.00 80.06 93 PRO A CA 1
ATOM 697 C C . PRO A 1 93 ? -7.353 -0.106 -11.670 1.00 80.06 93 PRO A C 1
ATOM 699 O O . PRO A 1 93 ? -8.181 0.790 -11.548 1.00 80.06 93 PRO A O 1
ATOM 702 N N . ARG A 1 94 ? -7.390 -1.197 -10.897 1.00 88.56 94 ARG A N 1
ATOM 703 C CA . ARG A 1 94 ? -8.357 -1.455 -9.821 1.00 88.56 94 ARG A CA 1
ATOM 704 C C . ARG A 1 94 ? -7.695 -1.429 -8.437 1.00 88.56 94 ARG A C 1
ATOM 706 O O . ARG A 1 94 ? -8.152 -2.110 -7.521 1.00 88.56 94 ARG A O 1
ATOM 713 N N . ASN A 1 95 ? -6.617 -0.661 -8.275 1.00 90.75 95 ASN A N 1
ATOM 714 C CA . ASN A 1 95 ? -5.872 -0.524 -7.015 1.00 90.75 95 ASN A CA 1
ATOM 715 C C . ASN A 1 95 ? -6.753 -0.118 -5.810 1.00 90.75 95 ASN A C 1
ATOM 717 O O . ASN A 1 95 ? -6.500 -0.560 -4.693 1.00 90.75 95 ASN A O 1
ATOM 721 N N . TRP A 1 96 ? -7.840 0.630 -6.009 1.00 93.06 96 TRP A N 1
ATOM 722 C CA . TRP A 1 96 ? -8.777 0.955 -4.929 1.00 93.06 96 TRP A CA 1
ATOM 723 C C . TRP A 1 96 ? -9.493 -0.283 -4.364 1.00 93.06 96 TRP A C 1
ATOM 725 O O . TRP A 1 96 ? -9.733 -0.346 -3.159 1.00 93.06 96 TRP A O 1
ATOM 735 N N . ILE A 1 97 ? -9.790 -1.290 -5.199 1.00 94.12 97 ILE A N 1
ATOM 736 C CA . ILE A 1 97 ? -10.375 -2.567 -4.753 1.00 94.12 97 ILE A CA 1
ATOM 737 C C . ILE A 1 97 ? -9.351 -3.321 -3.914 1.00 94.12 97 ILE A C 1
ATOM 739 O O . ILE A 1 97 ? -9.685 -3.809 -2.837 1.00 94.12 97 ILE A O 1
ATOM 743 N N . VAL A 1 98 ? -8.096 -3.362 -4.375 1.00 93.19 98 VAL A N 1
ATOM 744 C CA . VAL A 1 98 ? -6.974 -3.960 -3.637 1.00 93.19 98 VAL A CA 1
ATOM 745 C C . VAL A 1 98 ? -6.877 -3.344 -2.240 1.00 93.19 98 VAL A C 1
ATOM 747 O O . VAL A 1 98 ? -6.847 -4.074 -1.250 1.00 93.19 98 VAL A O 1
ATOM 750 N N . LEU A 1 99 ? -6.923 -2.010 -2.143 1.00 93.94 99 LEU A N 1
ATOM 751 C CA . LEU A 1 99 ? -6.907 -1.300 -0.864 1.00 93.94 99 LEU A CA 1
ATOM 752 C C . LEU A 1 99 ? -8.080 -1.698 0.038 1.00 93.94 99 LEU A C 1
ATOM 754 O O . LEU A 1 99 ? -7.876 -2.037 1.202 1.00 93.94 99 LEU A O 1
ATOM 758 N N . VAL A 1 100 ? -9.305 -1.689 -0.493 1.00 95.25 100 VAL A N 1
ATOM 759 C CA . VAL A 1 100 ? -10.514 -2.024 0.275 1.00 95.25 100 VAL A CA 1
ATOM 760 C C . VAL A 1 100 ? -10.478 -3.469 0.776 1.00 95.25 100 VAL A C 1
ATOM 762 O O . VAL A 1 100 ? -10.792 -3.712 1.942 1.00 95.25 100 VAL A O 1
ATOM 765 N N . VAL A 1 101 ? -10.054 -4.419 -0.061 1.00 95.50 101 VAL A N 1
ATOM 766 C CA . VAL A 1 101 ? -9.934 -5.838 0.311 1.00 95.50 101 VAL A CA 1
ATOM 767 C C . VAL A 1 101 ? -8.877 -6.032 1.396 1.00 95.50 101 VAL A C 1
ATOM 769 O O . VAL A 1 101 ? -9.140 -6.720 2.381 1.00 95.50 101 VAL A O 1
ATOM 772 N N . LEU A 1 102 ? -7.716 -5.381 1.273 1.00 93.94 102 LEU A N 1
ATOM 773 C CA . LEU A 1 102 ? -6.667 -5.413 2.295 1.00 93.94 102 LEU A CA 1
ATOM 774 C C . LEU A 1 102 ? -7.154 -4.867 3.643 1.00 93.94 102 LEU A C 1
ATOM 776 O O . LEU A 1 102 ? -6.915 -5.473 4.691 1.00 93.94 102 LEU A O 1
ATOM 780 N N . MET A 1 103 ? -7.870 -3.740 3.624 1.00 94.88 103 MET A N 1
ATOM 781 C CA . MET A 1 103 ? -8.445 -3.149 4.832 1.00 94.88 103 MET A CA 1
ATOM 782 C C . MET A 1 103 ? -9.514 -4.053 5.453 1.00 94.88 103 MET A C 1
ATOM 784 O O . MET A 1 103 ? -9.522 -4.246 6.670 1.00 94.88 103 MET A O 1
ATOM 788 N N . LEU A 1 104 ? -10.389 -4.641 4.634 1.00 95.75 104 LEU A N 1
ATOM 789 C CA . LEU A 1 104 ? -11.411 -5.578 5.095 1.00 95.75 104 LEU A CA 1
ATOM 790 C C . LEU A 1 104 ? -10.778 -6.821 5.730 1.00 95.75 104 LEU A C 1
ATOM 792 O O . LEU A 1 104 ? -11.158 -7.198 6.838 1.00 95.75 104 LEU A O 1
ATOM 796 N N . ALA A 1 105 ? -9.777 -7.416 5.079 1.00 95.50 105 ALA A N 1
ATOM 797 C CA . ALA A 1 105 ? -9.049 -8.562 5.610 1.00 95.50 105 ALA A CA 1
ATOM 798 C C . ALA A 1 105 ? -8.390 -8.235 6.960 1.00 95.50 105 ALA A C 1
ATOM 800 O O . ALA A 1 105 ? -8.569 -8.973 7.930 1.00 95.50 105 ALA A O 1
ATOM 801 N N . GLY A 1 106 ? -7.712 -7.085 7.064 1.00 93.94 106 GLY A N 1
ATOM 802 C CA . GLY A 1 106 ? -7.147 -6.605 8.327 1.00 93.94 106 GLY A CA 1
ATOM 803 C C . GLY A 1 106 ? -8.206 -6.426 9.421 1.00 93.94 106 GLY A C 1
ATOM 804 O O . GLY A 1 106 ? -8.016 -6.875 10.552 1.00 93.94 106 GLY A O 1
ATOM 805 N N . ALA A 1 107 ? -9.355 -5.830 9.096 1.00 94.50 107 ALA A N 1
ATOM 806 C CA . ALA A 1 107 ? -10.450 -5.648 10.047 1.00 94.50 107 ALA A CA 1
ATOM 807 C C . ALA A 1 107 ? -11.045 -6.986 10.528 1.00 94.50 107 ALA A C 1
ATOM 809 O O . ALA A 1 107 ? -11.296 -7.138 11.725 1.00 94.50 107 ALA A O 1
ATOM 810 N N . LEU A 1 108 ? -11.215 -7.970 9.637 1.00 94.94 108 LEU A N 1
ATOM 811 C CA . LEU A 1 108 ? -11.715 -9.313 9.968 1.00 94.94 108 LEU A CA 1
ATOM 812 C C . LEU A 1 108 ? -10.731 -10.101 10.842 1.00 94.94 108 LEU A C 1
ATOM 814 O O . LEU A 1 108 ? -11.128 -10.705 11.842 1.00 94.94 108 LEU A O 1
ATOM 818 N N . ILE A 1 109 ? -9.435 -10.035 10.530 1.00 93.50 109 ILE A N 1
ATOM 819 C CA . ILE A 1 109 ? -8.390 -10.656 11.353 1.00 93.50 109 ILE A CA 1
ATOM 820 C C . ILE A 1 109 ? -8.391 -10.024 12.748 1.00 93.50 109 ILE A C 1
ATOM 822 O O . ILE A 1 109 ? -8.416 -10.736 13.756 1.00 93.50 109 ILE A O 1
ATOM 826 N N . ARG A 1 110 ? -8.462 -8.689 12.839 1.00 93.50 110 ARG A N 1
ATOM 827 C CA . ARG A 1 110 ? -8.578 -7.999 14.132 1.00 93.50 110 ARG A CA 1
ATOM 828 C C . ARG A 1 110 ? -9.849 -8.397 14.879 1.00 93.50 110 ARG A C 1
ATOM 830 O O . ARG A 1 110 ? -9.782 -8.622 16.088 1.00 93.50 110 ARG A O 1
ATOM 837 N N . HIS A 1 111 ? -10.974 -8.516 14.173 1.00 94.06 111 HIS A N 1
ATOM 838 C CA . HIS A 1 111 ? -12.241 -8.968 14.744 1.00 94.06 111 HIS A CA 1
ATOM 839 C C . HIS A 1 111 ? -12.090 -10.338 15.405 1.00 94.06 111 HIS A C 1
ATOM 841 O O . HIS A 1 111 ? -12.493 -10.510 16.554 1.00 94.06 111 HIS A O 1
ATOM 847 N N . SER A 1 112 ? -11.436 -11.282 14.721 1.00 92.88 112 SER A N 1
ATOM 848 C CA . SER A 1 112 ? -11.199 -12.629 15.244 1.00 92.88 112 SER A CA 1
ATOM 849 C C . SER A 1 112 ? -10.410 -12.615 16.558 1.00 92.88 112 SER A C 1
ATOM 851 O O . SER A 1 112 ? -10.760 -13.336 17.490 1.00 92.88 112 SER A O 1
ATOM 853 N N . PHE A 1 113 ? -9.400 -11.744 16.695 1.00 91.50 113 PHE A N 1
ATOM 854 C CA . PHE A 1 113 ? -8.629 -11.620 17.934 1.00 91.50 113 PHE A CA 1
ATOM 855 C C . PHE A 1 113 ? -9.465 -11.053 19.080 1.00 91.50 113 PHE A C 1
ATOM 857 O O . PHE A 1 113 ? -9.413 -11.578 20.194 1.00 91.50 113 PHE A O 1
ATOM 864 N N . VAL A 1 114 ? -10.274 -10.026 18.806 1.00 91.81 114 VAL A N 1
ATOM 865 C CA . VAL A 1 114 ? -11.185 -9.438 19.800 1.00 91.81 114 VAL A CA 1
ATOM 866 C C . VAL A 1 114 ? -12.230 -10.467 20.245 1.00 91.81 114 VAL A C 1
ATOM 868 O O . VAL A 1 114 ? -12.446 -10.663 21.443 1.00 91.81 114 VAL A O 1
ATOM 871 N N . ALA A 1 115 ? -12.841 -11.172 19.293 1.00 92.00 115 ALA A N 1
ATOM 872 C CA . ALA A 1 115 ? -13.855 -12.182 19.562 1.00 92.00 115 ALA A CA 1
ATOM 873 C C . ALA A 1 115 ? -13.273 -13.411 20.282 1.00 92.00 115 ALA A C 1
ATOM 875 O O . ALA A 1 115 ? -13.883 -13.908 21.227 1.00 92.00 115 ALA A O 1
ATOM 876 N N . ARG A 1 116 ? -12.059 -13.851 19.922 1.00 91.81 116 ARG A N 1
ATOM 877 C CA . ARG A 1 116 ? -11.307 -14.906 20.624 1.00 91.81 116 ARG A CA 1
ATOM 878 C C . ARG A 1 116 ? -11.008 -14.530 22.070 1.00 91.81 116 ARG A C 1
ATOM 880 O O . ARG A 1 116 ? -11.168 -15.374 22.949 1.00 91.81 116 ARG A O 1
ATOM 887 N N . HIS A 1 117 ? -10.573 -13.296 22.323 1.00 89.94 117 HIS A N 1
ATOM 888 C CA . HIS A 1 117 ? -10.309 -12.828 23.683 1.00 89.94 117 HIS A CA 1
ATOM 889 C C . HIS A 1 117 ? -11.589 -12.859 24.530 1.00 89.94 117 HIS A C 1
ATOM 891 O O . HIS A 1 117 ? -11.597 -13.439 25.614 1.00 89.94 117 HIS A O 1
ATOM 897 N N . LYS A 1 118 ? -12.701 -12.348 23.986 1.00 89.50 118 LYS A N 1
ATOM 898 C CA . LYS A 1 118 ? -14.013 -12.399 24.646 1.00 89.50 118 LYS A CA 1
ATOM 899 C C . LYS A 1 118 ? -14.506 -13.834 24.869 1.00 89.50 118 LYS A C 1
ATOM 901 O O . LYS A 1 118 ? -15.028 -14.140 25.934 1.00 89.50 118 LYS A O 1
ATOM 906 N N . ALA A 1 119 ? -14.334 -14.722 23.892 1.00 90.56 119 ALA A N 1
ATOM 907 C CA . ALA A 1 119 ? -14.748 -16.119 24.002 1.00 90.56 119 ALA A CA 1
ATOM 908 C C . ALA A 1 119 ? -13.997 -16.848 25.126 1.00 90.56 119 ALA A C 1
ATOM 910 O O . ALA A 1 119 ? -14.630 -17.512 25.941 1.00 90.56 119 ALA A O 1
ATOM 911 N N . ARG A 1 120 ? -12.676 -16.641 25.229 1.00 88.62 120 ARG A N 1
ATOM 912 C CA . ARG A 1 120 ? -11.844 -17.208 26.304 1.00 88.62 120 ARG A CA 1
ATOM 913 C C . ARG A 1 120 ? -12.286 -16.757 27.694 1.00 88.62 120 ARG A C 1
ATOM 915 O O . ARG A 1 120 ? -12.347 -17.587 28.590 1.00 88.62 120 ARG A O 1
ATOM 922 N N . LEU A 1 121 ? -12.643 -15.481 27.854 1.00 89.94 121 LEU A N 1
ATOM 923 C CA . LEU A 1 121 ? -13.149 -14.946 29.125 1.00 89.94 121 LEU A CA 1
ATOM 924 C C . LEU A 1 121 ? -14.470 -15.595 29.566 1.00 89.94 121 LEU A C 1
ATOM 926 O O . LEU A 1 121 ? -14.728 -15.702 30.757 1.00 89.94 121 LEU A O 1
ATOM 930 N N . HIS A 1 122 ? -15.298 -16.038 28.620 1.00 90.50 122 HIS A N 1
ATOM 931 C CA . HIS A 1 122 ? -16.584 -16.683 28.901 1.00 90.50 122 HIS A CA 1
ATOM 932 C C . HIS A 1 122 ? -16.544 -18.215 28.772 1.00 90.50 122 HIS A C 1
ATOM 934 O O . HIS A 1 122 ? -17.603 -18.833 28.705 1.00 90.50 122 HIS A O 1
ATOM 940 N N . GLY A 1 123 ? -15.359 -18.830 28.665 1.00 90.25 123 GLY A N 1
ATOM 941 C CA . GLY A 1 123 ? -15.225 -20.283 28.484 1.00 90.25 123 GLY A CA 1
ATOM 942 C C . GLY A 1 123 ? -15.840 -20.823 27.182 1.00 90.25 123 GLY A C 1
ATOM 943 O O . GLY A 1 123 ? -16.151 -22.005 27.084 1.00 90.25 123 GLY A O 1
ATOM 944 N N . ARG A 1 124 ? -16.051 -19.970 26.173 1.00 90.88 124 ARG A N 1
ATOM 945 C CA . ARG A 1 124 ? -16.653 -20.333 24.879 1.00 90.88 124 ARG A CA 1
ATOM 946 C C . ARG A 1 124 ? -15.574 -20.625 23.838 1.00 90.88 124 ARG A C 1
ATOM 948 O O . ARG A 1 124 ? -14.459 -20.104 23.904 1.00 90.88 124 ARG A O 1
ATOM 955 N N . ARG A 1 125 ? -15.931 -21.405 22.813 1.00 88.56 125 ARG A N 1
ATOM 956 C CA . ARG A 1 125 ? -15.058 -21.655 21.656 1.00 88.56 125 ARG A CA 1
ATOM 957 C C . ARG A 1 125 ? -14.700 -20.340 20.958 1.00 88.56 125 ARG A C 1
ATOM 959 O O . ARG A 1 125 ? -15.568 -19.506 20.709 1.00 88.56 125 ARG A O 1
ATOM 966 N N . ALA A 1 126 ? -13.423 -20.175 20.621 1.00 87.88 126 ALA A N 1
ATOM 967 C CA . ALA A 1 126 ? -12.950 -19.018 19.873 1.00 87.88 126 ALA A CA 1
ATOM 968 C C . ALA A 1 126 ? -13.472 -19.052 18.422 1.00 87.88 126 ALA A C 1
ATOM 970 O O . ALA A 1 126 ? -13.240 -20.053 17.740 1.00 87.88 126 ALA A O 1
ATOM 971 N N . PRO A 1 127 ? -14.128 -17.983 17.936 1.00 87.19 127 PRO A N 1
ATOM 972 C CA . PRO A 1 127 ? -14.595 -17.914 16.556 1.00 87.19 127 PRO A CA 1
ATOM 973 C C . PRO A 1 127 ? -13.429 -17.565 15.618 1.00 87.19 127 PRO A C 1
ATOM 975 O O . PRO A 1 127 ? -13.025 -16.405 15.491 1.00 87.19 127 PRO A O 1
ATOM 978 N N . TRP A 1 128 ? -12.830 -18.591 15.011 1.00 89.81 128 TRP A N 1
ATOM 979 C CA . TRP A 1 128 ? -11.707 -18.466 14.073 1.00 89.81 128 TRP A CA 1
ATOM 980 C C . TRP A 1 128 ? -12.161 -18.221 12.627 1.00 89.81 128 TRP A C 1
ATOM 982 O O . TRP A 1 128 ? -11.332 -17.910 11.776 1.00 89.81 128 TRP A O 1
ATOM 992 N N . GLU A 1 129 ? -13.466 -18.276 12.351 1.00 94.00 129 GLU A N 1
ATOM 993 C CA . GLU A 1 129 ? -14.056 -18.138 11.014 1.00 94.00 129 GLU A CA 1
ATOM 994 C C . GLU A 1 129 ? -13.680 -16.799 10.372 1.00 94.00 129 GLU A C 1
ATOM 996 O O . GLU A 1 129 ? -13.286 -16.743 9.212 1.00 94.00 129 GLU A O 1
ATOM 1001 N N . PHE A 1 130 ? -13.714 -15.711 11.146 1.00 93.88 130 PHE A N 1
ATOM 1002 C CA . PHE A 1 130 ? -13.336 -14.385 10.649 1.00 93.88 130 PHE A CA 1
ATOM 1003 C C . PHE A 1 130 ? -11.857 -14.298 10.259 1.00 93.88 130 PHE A C 1
ATOM 1005 O O . PHE A 1 130 ? -11.518 -13.611 9.296 1.00 93.88 130 PHE A O 1
ATOM 1012 N N . ALA A 1 131 ? -10.979 -15.008 10.977 1.00 93.44 131 ALA A N 1
ATOM 1013 C CA . ALA A 1 131 ? -9.566 -15.080 10.618 1.00 93.44 131 ALA A CA 1
ATOM 1014 C C . ALA A 1 131 ? -9.388 -15.834 9.299 1.00 93.44 131 ALA A C 1
ATOM 1016 O O . ALA A 1 131 ? -8.631 -15.386 8.447 1.00 93.44 131 ALA A O 1
ATOM 1017 N N . VAL A 1 132 ? -10.127 -16.930 9.103 1.00 95.94 132 VAL A N 1
ATOM 1018 C CA . VAL A 1 132 ? -10.098 -17.706 7.853 1.00 95.94 132 VAL A CA 1
ATOM 1019 C C . VAL A 1 132 ? -10.550 -16.863 6.685 1.00 95.94 132 VAL A C 1
ATOM 1021 O O . VAL A 1 132 ? -9.847 -16.818 5.686 1.00 95.94 132 VAL A O 1
ATOM 1024 N N . VAL A 1 133 ? -11.683 -16.165 6.809 1.00 96.75 133 VAL A N 1
ATOM 1025 C CA . VAL A 1 133 ? -12.186 -15.300 5.735 1.00 96.75 133 VAL A CA 1
ATOM 1026 C C . VAL A 1 133 ? -11.172 -14.198 5.428 1.00 96.75 133 VAL A C 1
ATOM 1028 O O . VAL A 1 133 ? -10.854 -13.971 4.265 1.00 96.75 133 VAL A O 1
ATOM 1031 N N . GLY A 1 134 ? -10.599 -13.560 6.454 1.00 94.81 134 GLY A N 1
ATOM 1032 C CA . GLY A 1 134 ? -9.544 -12.563 6.270 1.00 94.81 134 GLY A CA 1
ATOM 1033 C C . GLY A 1 134 ? -8.314 -13.124 5.546 1.00 94.81 134 GLY A C 1
ATOM 1034 O O . GLY A 1 134 ? 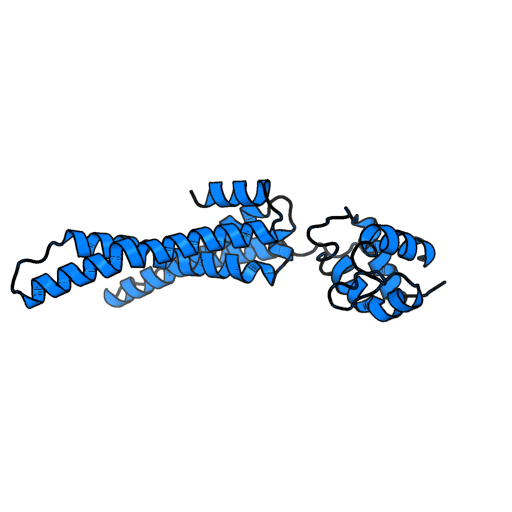-7.859 -12.537 4.567 1.00 94.81 134 GLY A O 1
ATOM 1035 N N . CYS A 1 135 ? -7.807 -14.283 5.967 1.00 95.50 135 CYS A N 1
ATOM 1036 C CA . CYS A 1 135 ? -6.669 -14.946 5.326 1.00 95.50 135 CYS A CA 1
ATOM 1037 C C . CYS A 1 135 ? -6.989 -15.425 3.903 1.00 95.50 135 CYS A C 1
ATOM 1039 O O . CYS A 1 135 ? -6.143 -15.305 3.021 1.00 95.50 135 CYS A O 1
ATOM 1041 N N . ALA A 1 136 ? -8.202 -15.919 3.656 1.00 96.94 136 ALA A N 1
ATOM 1042 C CA . ALA A 1 136 ? -8.656 -16.337 2.335 1.00 96.94 136 ALA A CA 1
ATOM 1043 C C . ALA A 1 136 ? -8.730 -15.148 1.370 1.00 96.94 136 ALA A C 1
ATOM 1045 O O . ALA A 1 136 ? -8.290 -15.270 0.231 1.00 96.94 136 ALA A O 1
ATOM 1046 N N . LEU A 1 137 ? -9.198 -13.981 1.832 1.00 96.44 137 LEU A N 1
ATOM 1047 C CA . LEU A 1 137 ? -9.168 -12.744 1.045 1.00 96.44 137 LEU A CA 1
ATOM 1048 C C . LEU A 1 137 ? -7.733 -12.333 0.687 1.00 96.44 137 LEU A C 1
ATOM 1050 O O . LEU A 1 137 ? -7.479 -11.963 -0.457 1.00 96.44 137 LEU A O 1
ATOM 1054 N N . LEU A 1 138 ? -6.788 -12.432 1.631 1.00 93.75 138 LEU A N 1
ATOM 1055 C CA . LEU A 1 138 ? -5.371 -12.153 1.358 1.00 93.75 138 LEU A CA 1
ATOM 1056 C C . LEU A 1 138 ? -4.769 -13.153 0.364 1.00 93.75 138 LEU A C 1
ATOM 1058 O O . LEU A 1 138 ? -4.058 -12.745 -0.550 1.00 93.75 138 LEU A O 1
ATOM 1062 N N . GLY A 1 139 ? -5.074 -14.445 0.511 1.00 93.94 139 GLY A N 1
ATOM 1063 C CA . GLY A 1 139 ? -4.630 -15.488 -0.413 1.00 93.94 139 GLY A CA 1
ATOM 1064 C C . GLY A 1 139 ? -5.192 -15.290 -1.821 1.00 93.94 139 GLY A C 1
ATOM 1065 O O . GLY A 1 139 ? -4.442 -15.312 -2.792 1.00 93.94 139 GLY A O 1
ATOM 1066 N N . ALA A 1 140 ? -6.491 -15.005 -1.935 1.00 93.75 140 ALA A N 1
ATOM 1067 C CA . ALA A 1 140 ? -7.139 -14.700 -3.208 1.00 93.75 140 ALA A CA 1
ATOM 1068 C C . ALA A 1 140 ? -6.523 -13.463 -3.874 1.00 93.75 140 ALA A C 1
ATOM 1070 O O . ALA A 1 140 ? -6.276 -13.467 -5.078 1.00 93.75 140 ALA A O 1
ATOM 1071 N N . LEU A 1 141 ? -6.219 -12.426 -3.090 1.00 91.31 141 LEU A N 1
ATOM 1072 C CA . LEU A 1 141 ? -5.554 -11.228 -3.585 1.00 91.31 141 LEU A CA 1
ATOM 1073 C C . LEU A 1 141 ? -4.125 -11.519 -4.068 1.00 91.31 141 LEU A C 1
ATOM 1075 O O . LEU A 1 141 ? -3.730 -11.021 -5.119 1.00 91.31 141 LEU A O 1
ATOM 1079 N N . ALA A 1 142 ? -3.369 -12.341 -3.337 1.00 89.12 142 ALA A N 1
ATOM 1080 C CA . ALA A 1 142 ? -2.024 -12.753 -3.732 1.00 89.12 142 ALA A CA 1
ATOM 1081 C C . ALA A 1 142 ? -2.031 -13.544 -5.050 1.00 89.12 142 ALA A C 1
ATOM 1083 O O . ALA A 1 142 ? -1.183 -13.305 -5.905 1.00 89.12 142 ALA A O 1
ATOM 1084 N N . VAL A 1 143 ? -3.013 -14.429 -5.247 1.00 89.31 143 VAL A N 1
ATOM 1085 C CA . VAL A 1 143 ? -3.200 -15.159 -6.512 1.00 89.31 143 VAL A CA 1
ATOM 1086 C C . VAL A 1 143 ? -3.612 -14.211 -7.640 1.00 89.31 143 VAL A C 1
ATOM 1088 O O . VAL A 1 143 ? -3.054 -14.281 -8.729 1.00 89.31 143 VAL A O 1
ATOM 1091 N N . ALA A 1 144 ? -4.547 -13.293 -7.385 1.00 87.31 144 ALA A N 1
ATOM 1092 C CA . ALA A 1 144 ? -5.047 -12.356 -8.393 1.00 87.31 144 ALA A CA 1
ATOM 1093 C C . ALA A 1 144 ? -3.996 -11.332 -8.856 1.00 87.31 144 ALA A C 1
ATOM 1095 O O . ALA A 1 144 ? -4.071 -10.842 -9.981 1.00 87.31 144 ALA A O 1
ATOM 1096 N N . LEU A 1 145 ? -3.042 -10.990 -7.987 1.00 84.38 145 LEU A N 1
ATOM 1097 C CA . LEU A 1 145 ? -1.959 -10.047 -8.274 1.00 84.38 145 LEU A CA 1
ATOM 1098 C C . LEU A 1 145 ? -0.639 -10.73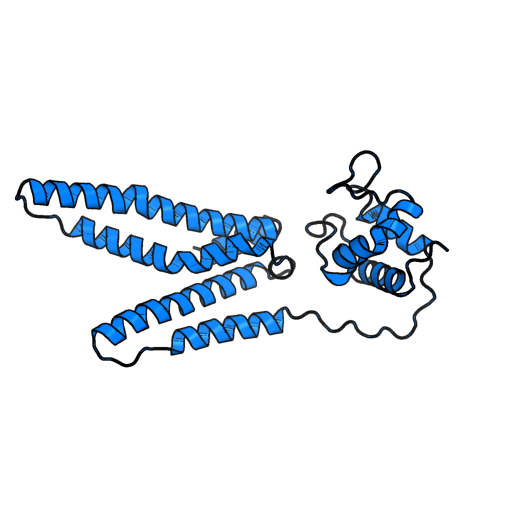8 -8.637 1.00 84.38 145 LEU A C 1
ATOM 1100 O O . LEU A 1 145 ? 0.360 -10.052 -8.860 1.00 84.38 145 LEU A O 1
ATOM 1104 N N . ALA A 1 146 ? -0.613 -12.072 -8.692 1.00 79.88 146 ALA A N 1
ATOM 1105 C CA . ALA A 1 146 ? 0.574 -12.809 -9.088 1.00 79.88 146 ALA A CA 1
ATOM 1106 C C . ALA A 1 146 ? 0.989 -12.399 -10.514 1.00 79.88 146 ALA A C 1
ATOM 1108 O O . ALA A 1 146 ? 0.135 -12.340 -11.406 1.00 79.88 146 ALA A O 1
ATOM 1109 N N . PRO A 1 147 ? 2.281 -12.107 -10.757 1.00 68.69 147 PRO A N 1
ATOM 1110 C CA . PRO A 1 147 ? 2.742 -11.770 -12.092 1.00 68.69 147 PRO A CA 1
ATOM 1111 C C . PRO A 1 147 ? 2.454 -12.941 -13.033 1.00 68.69 147 PRO A C 1
ATOM 1113 O O . PRO A 1 147 ? 2.766 -14.094 -12.724 1.00 68.69 147 PRO A O 1
ATOM 1116 N N . ALA A 1 148 ? 1.857 -12.641 -14.189 1.00 66.25 148 ALA A N 1
ATOM 1117 C CA . ALA A 1 148 ? 1.745 -13.617 -15.260 1.00 66.25 148 ALA A CA 1
ATOM 1118 C C . ALA A 1 148 ? 3.153 -14.130 -15.576 1.00 66.25 148 ALA A C 1
ATOM 1120 O O . ALA A 1 148 ? 4.091 -13.334 -15.686 1.00 66.25 148 ALA A O 1
ATOM 1121 N N . ARG A 1 149 ? 3.311 -15.457 -15.686 1.00 59.75 149 ARG A N 1
ATOM 1122 C CA . ARG A 1 149 ? 4.581 -16.030 -16.143 1.00 59.75 149 ARG A CA 1
ATOM 1123 C C . ARG A 1 149 ? 4.924 -15.338 -17.460 1.00 59.75 149 ARG A C 1
ATOM 1125 O O . ARG A 1 149 ? 4.038 -15.300 -18.319 1.00 59.75 149 ARG A O 1
ATOM 1132 N N . PRO A 1 150 ? 6.137 -14.778 -17.618 1.00 56.34 150 PRO A N 1
ATOM 1133 C CA . PRO A 1 150 ? 6.522 -14.208 -18.894 1.00 56.34 150 PRO A CA 1
ATOM 1134 C C . PRO A 1 150 ? 6.305 -15.300 -19.933 1.00 56.34 150 PRO A C 1
ATOM 1136 O O . PRO A 1 150 ? 6.844 -16.405 -19.804 1.00 56.34 150 PRO A O 1
ATOM 1139 N N . ALA A 1 151 ? 5.426 -15.032 -20.901 1.00 53.75 151 ALA A N 1
ATOM 1140 C CA . ALA A 1 151 ? 5.309 -15.900 -22.052 1.00 53.75 151 ALA A CA 1
ATOM 1141 C C . ALA A 1 151 ? 6.722 -15.991 -22.620 1.00 53.75 151 ALA A C 1
ATOM 1143 O O . ALA A 1 151 ? 7.360 -14.964 -22.853 1.00 53.75 151 ALA A O 1
ATOM 1144 N N . ARG A 1 152 ? 7.245 -17.212 -22.748 1.00 48.19 152 ARG A N 1
ATOM 1145 C CA . ARG A 1 152 ? 8.528 -17.447 -23.398 1.00 48.19 152 ARG A CA 1
ATOM 1146 C C . ARG A 1 152 ? 8.306 -17.069 -24.856 1.00 48.19 152 ARG A C 1
ATOM 1148 O O . ARG A 1 152 ? 7.867 -17.900 -25.638 1.00 48.19 152 ARG A O 1
ATOM 1155 N N . THR A 1 153 ? 8.477 -15.790 -25.179 1.00 50.94 153 THR A N 1
ATOM 1156 C CA . THR A 1 153 ? 8.405 -15.298 -26.548 1.00 50.94 153 THR A CA 1
ATOM 1157 C C . THR A 1 153 ? 9.437 -16.091 -27.324 1.00 50.94 153 THR A C 1
ATOM 1159 O O . THR A 1 153 ? 10.635 -15.991 -27.046 1.00 50.94 153 THR A O 1
ATOM 1162 N N . GLU A 1 154 ? 8.952 -16.940 -28.229 1.00 51.88 154 GLU A N 1
ATOM 1163 C CA . GLU A 1 154 ? 9.763 -17.583 -29.251 1.00 51.88 154 GLU A CA 1
ATOM 1164 C C . GLU A 1 154 ? 10.691 -16.537 -29.862 1.00 51.88 154 GLU A C 1
ATOM 1166 O O . GLU A 1 154 ? 10.280 -15.396 -30.086 1.00 51.88 154 GLU A O 1
ATOM 1171 N N . ALA A 1 155 ? 11.951 -16.930 -30.049 1.00 53.53 155 ALA A N 1
ATOM 1172 C CA . ALA A 1 155 ? 13.080 -16.099 -30.443 1.00 53.53 155 ALA A CA 1
ATOM 1173 C C . ALA A 1 155 ? 12.714 -15.043 -31.503 1.00 53.53 155 ALA A C 1
ATOM 1175 O O . ALA A 1 155 ? 12.810 -15.268 -32.705 1.00 53.53 155 ALA A O 1
ATOM 1176 N N . THR A 1 156 ? 12.297 -13.863 -31.049 1.00 56.00 156 THR A N 1
ATOM 1177 C CA . THR A 1 156 ? 11.971 -12.733 -31.916 1.00 56.00 156 THR A CA 1
ATOM 1178 C C . THR A 1 156 ? 13.221 -11.878 -31.993 1.00 56.00 156 THR A C 1
ATOM 1180 O O . THR A 1 156 ? 13.550 -11.292 -30.973 1.00 56.00 156 THR A O 1
ATOM 1183 N N . ALA A 1 157 ? 13.894 -11.854 -33.151 1.00 62.50 157 ALA A N 1
ATOM 1184 C CA . ALA A 1 157 ? 14.991 -10.973 -33.594 1.00 62.50 157 ALA A CA 1
ATOM 1185 C C . ALA A 1 157 ? 16.047 -10.499 -32.550 1.00 62.50 157 ALA A C 1
ATOM 1187 O O . ALA A 1 157 ? 15.707 -10.045 -31.458 1.00 62.50 157 ALA A O 1
ATOM 1188 N N . PRO A 1 158 ? 17.352 -10.496 -32.887 1.00 71.06 158 PRO A N 1
ATOM 1189 C CA . PRO A 1 158 ? 18.386 -10.003 -31.974 1.00 71.06 158 PRO A CA 1
ATOM 1190 C C . PRO A 1 158 ? 18.054 -8.587 -31.478 1.00 71.06 158 PRO A C 1
ATOM 1192 O O . PRO A 1 158 ? 17.735 -7.696 -32.269 1.00 71.06 158 PRO A O 1
ATOM 1195 N N . VAL A 1 159 ? 18.084 -8.398 -30.155 1.00 82.38 159 VAL A N 1
ATOM 1196 C CA . VAL A 1 159 ? 17.814 -7.100 -29.529 1.00 82.38 159 VAL A CA 1
ATOM 1197 C C . VAL A 1 159 ? 18.950 -6.153 -29.891 1.00 82.38 159 VAL A C 1
ATOM 1199 O O . VAL A 1 159 ? 20.079 -6.363 -29.458 1.00 82.38 159 VAL A O 1
ATOM 1202 N N . ARG A 1 160 ? 18.660 -5.115 -30.682 1.00 89.75 160 ARG A N 1
ATOM 1203 C CA . ARG A 1 160 ? 19.657 -4.096 -31.032 1.00 89.75 160 ARG A CA 1
ATOM 1204 C C . ARG A 1 160 ? 19.749 -3.072 -29.912 1.00 89.75 160 ARG A C 1
ATOM 1206 O O . ARG A 1 160 ? 18.718 -2.536 -29.493 1.00 89.75 160 ARG A O 1
ATOM 1213 N N . PHE A 1 161 ? 20.968 -2.745 -29.485 1.00 93.31 161 PHE A N 1
ATOM 1214 C CA . PHE A 1 161 ? 21.198 -1.755 -28.428 1.00 93.31 161 PHE A CA 1
ATOM 1215 C C . PHE A 1 161 ? 20.513 -0.410 -28.723 1.00 93.31 161 PHE A C 1
ATOM 1217 O O . PHE A 1 161 ? 19.912 0.196 -27.840 1.00 93.31 161 PHE A O 1
ATOM 1224 N N . GLU A 1 162 ? 20.505 0.004 -29.989 1.00 93.88 162 GLU A N 1
ATOM 1225 C CA . GLU A 1 162 ? 19.853 1.231 -30.458 1.00 93.88 162 GLU A CA 1
ATOM 1226 C C . GLU A 1 162 ? 18.361 1.326 -30.094 1.00 93.88 162 GLU A C 1
ATOM 1228 O O . GLU A 1 162 ? 17.869 2.395 -29.736 1.00 93.88 162 GLU A O 1
ATOM 1233 N N . GLN A 1 163 ? 17.636 0.202 -30.111 1.00 94.00 163 GLN A N 1
ATOM 1234 C CA . GLN A 1 163 ? 16.218 0.181 -29.736 1.00 94.00 163 GLN A CA 1
ATOM 1235 C C . GLN A 1 163 ? 16.045 0.401 -28.231 1.00 94.00 163 GLN A C 1
ATOM 1237 O O . GLN A 1 163 ? 15.156 1.132 -27.802 1.00 94.00 163 GLN A O 1
ATOM 1242 N N . VAL A 1 164 ? 16.919 -0.208 -27.427 1.00 95.44 164 VAL A N 1
ATOM 1243 C CA . VAL A 1 164 ? 16.920 -0.048 -25.968 1.00 95.44 164 VAL A CA 1
ATOM 1244 C C . VAL A 1 164 ? 17.293 1.384 -25.601 1.00 95.44 164 VAL A C 1
ATOM 1246 O O . VAL A 1 164 ? 16.629 1.987 -24.760 1.00 95.44 164 VAL A O 1
ATOM 1249 N N . ARG A 1 165 ? 18.312 1.950 -26.261 1.00 96.00 165 ARG A N 1
ATOM 1250 C CA . ARG A 1 165 ? 18.751 3.332 -26.047 1.00 96.00 165 ARG A CA 1
ATOM 1251 C C . ARG A 1 165 ? 17.618 4.317 -26.311 1.00 96.00 165 ARG A C 1
ATOM 1253 O O . ARG A 1 165 ? 17.353 5.143 -25.446 1.00 96.00 165 ARG A O 1
ATOM 1260 N N . ALA A 1 166 ? 16.908 4.178 -27.432 1.00 96.31 166 ALA A N 1
ATOM 1261 C CA . ALA A 1 166 ? 15.773 5.041 -27.761 1.00 96.31 166 ALA A CA 1
ATOM 1262 C C . ALA A 1 166 ? 14.668 4.992 -26.687 1.00 96.31 166 ALA A C 1
ATOM 1264 O O . ALA A 1 166 ? 14.155 6.033 -26.274 1.00 96.31 166 ALA A O 1
ATOM 1265 N N . VAL A 1 167 ? 14.341 3.798 -26.176 1.00 96.81 167 VAL A N 1
ATOM 1266 C CA . VAL A 1 167 ? 13.375 3.643 -25.074 1.00 96.81 167 VAL A CA 1
ATOM 1267 C C . VAL A 1 167 ? 13.890 4.307 -23.797 1.00 96.81 167 VAL A C 1
ATOM 1269 O O . VAL A 1 167 ? 13.165 5.067 -23.161 1.00 96.81 167 VAL A O 1
ATOM 1272 N N . VAL A 1 168 ? 15.140 4.059 -23.403 1.00 96.88 168 VAL A N 1
ATOM 1273 C CA . VAL A 1 168 ? 15.723 4.646 -22.184 1.00 96.88 168 VAL A CA 1
ATOM 1274 C C . VAL A 1 168 ? 15.782 6.171 -22.278 1.00 96.88 168 VAL A C 1
ATOM 1276 O O . VAL A 1 168 ? 15.474 6.858 -21.303 1.00 96.88 168 VAL A O 1
ATOM 1279 N N . GLU A 1 169 ? 16.115 6.708 -23.446 1.00 96.75 169 GLU A N 1
ATOM 1280 C CA . GLU A 1 169 ? 16.172 8.144 -23.702 1.00 96.75 169 GLU A CA 1
ATOM 1281 C C . GLU A 1 169 ? 14.798 8.807 -23.559 1.00 96.75 169 GLU A C 1
ATOM 1283 O O . GLU A 1 169 ? 14.661 9.816 -22.871 1.00 96.75 169 GLU A O 1
ATOM 1288 N N . GLN A 1 170 ? 13.749 8.193 -24.106 1.00 96.25 170 GLN A N 1
ATOM 1289 C CA . GLN A 1 170 ? 12.392 8.736 -24.011 1.00 96.25 170 GLN A CA 1
ATOM 1290 C C . GLN A 1 170 ? 11.761 8.530 -22.629 1.00 96.25 170 GLN A C 1
ATOM 1292 O O . GLN A 1 170 ? 11.008 9.380 -22.148 1.00 96.25 170 GLN A O 1
ATOM 1297 N N . ARG A 1 171 ? 12.033 7.390 -21.981 1.00 97.12 171 ARG A N 1
ATOM 1298 C CA . ARG A 1 171 ? 11.289 6.957 -20.788 1.00 97.12 171 ARG A CA 1
ATOM 1299 C C . ARG A 1 171 ? 12.009 7.235 -19.472 1.00 97.12 171 ARG A C 1
ATOM 1301 O O . ARG A 1 171 ? 11.325 7.403 -18.461 1.00 97.12 171 ARG A O 1
ATOM 1308 N N . CYS A 1 172 ? 13.343 7.276 -19.467 1.00 96.44 172 CYS A N 1
ATOM 1309 C CA . CYS A 1 172 ? 14.162 7.283 -18.246 1.00 96.44 172 CYS A CA 1
ATOM 1310 C C . CYS A 1 172 ? 15.069 8.518 -18.124 1.00 96.44 172 CYS A C 1
ATOM 1312 O O . CYS A 1 172 ? 15.172 9.091 -17.037 1.00 96.44 172 CYS A O 1
ATOM 1314 N N . VAL A 1 173 ? 15.704 8.954 -19.218 1.00 96.38 173 VAL A N 1
ATOM 1315 C CA . VAL A 1 173 ? 16.632 10.102 -19.229 1.00 96.38 173 VAL A CA 1
ATOM 1316 C C . VAL A 1 173 ? 16.009 11.421 -18.745 1.00 96.38 173 VAL A C 1
ATOM 1318 O O . VAL A 1 173 ? 16.746 12.178 -18.108 1.00 96.38 173 VAL A O 1
ATOM 1321 N N . PRO A 1 174 ? 14.691 11.700 -18.869 1.00 95.25 174 PRO A N 1
ATOM 1322 C CA . PRO A 1 174 ? 14.100 12.893 -18.254 1.00 95.25 174 PRO A CA 1
ATOM 1323 C C . PRO A 1 174 ? 14.365 13.031 -16.743 1.00 95.25 174 PRO A C 1
ATOM 1325 O O . PRO A 1 174 ? 14.409 14.147 -16.231 1.00 95.25 174 PRO A O 1
ATOM 1328 N N . CYS A 1 175 ? 14.584 11.920 -16.026 1.00 94.62 175 CYS A N 1
ATOM 1329 C CA . CYS A 1 175 ? 14.879 11.911 -14.585 1.00 94.62 175 CYS A CA 1
ATOM 1330 C C . CYS A 1 175 ? 16.242 11.294 -14.212 1.00 94.62 175 CYS A C 1
ATOM 1332 O O . CYS A 1 175 ? 16.572 11.240 -13.026 1.00 94.62 175 CYS A O 1
ATOM 1334 N N . HIS A 1 176 ? 17.003 10.805 -15.195 1.00 96.62 176 HIS A N 1
ATOM 1335 C CA . HIS A 1 176 ? 18.275 10.094 -15.018 1.00 96.62 176 HIS A CA 1
ATOM 1336 C C . HIS A 1 176 ? 19.334 10.586 -16.021 1.00 96.62 176 HIS A C 1
ATOM 1338 O O . HIS A 1 176 ? 19.949 9.802 -16.747 1.00 96.62 176 HIS A O 1
ATOM 1344 N N . ASN A 1 177 ? 19.535 11.899 -16.085 1.00 95.75 177 ASN A N 1
ATOM 1345 C CA . ASN A 1 177 ? 20.508 12.558 -16.960 1.00 95.75 177 ASN A CA 1
ATOM 1346 C C . ASN A 1 177 ? 21.686 13.143 -16.160 1.00 95.75 177 ASN A C 1
ATOM 1348 O O . ASN A 1 177 ? 21.843 12.856 -14.975 1.00 95.75 177 ASN A O 1
ATOM 1352 N N . ALA A 1 178 ? 22.553 13.909 -16.826 1.00 94.81 178 ALA A N 1
ATOM 1353 C CA . ALA A 1 178 ? 23.723 14.524 -16.204 1.00 94.81 178 ALA A CA 1
ATOM 1354 C C . ALA A 1 178 ? 23.347 15.560 -15.131 1.00 94.81 178 ALA A C 1
ATOM 1356 O O . ALA A 1 178 ? 24.033 15.679 -14.120 1.00 94.81 178 ALA A O 1
ATOM 1357 N N . GLN A 1 179 ? 22.253 16.296 -15.339 1.00 93.50 179 GLN A N 1
ATOM 1358 C CA . GLN A 1 179 ? 21.791 17.366 -14.454 1.00 93.50 179 GLN A CA 1
ATOM 1359 C C . GLN A 1 179 ? 20.913 16.836 -13.312 1.00 93.50 179 GLN A C 1
ATOM 1361 O O . GLN A 1 179 ? 20.928 17.366 -12.203 1.00 93.50 179 GLN A O 1
ATOM 1366 N N . LEU A 1 180 ? 20.143 15.784 -13.580 1.00 91.62 180 LEU A N 1
ATOM 1367 C CA . LEU A 1 180 ? 19.190 15.171 -12.670 1.00 91.62 180 LEU A CA 1
ATOM 1368 C C . LEU A 1 180 ? 19.407 13.659 -12.672 1.00 91.62 1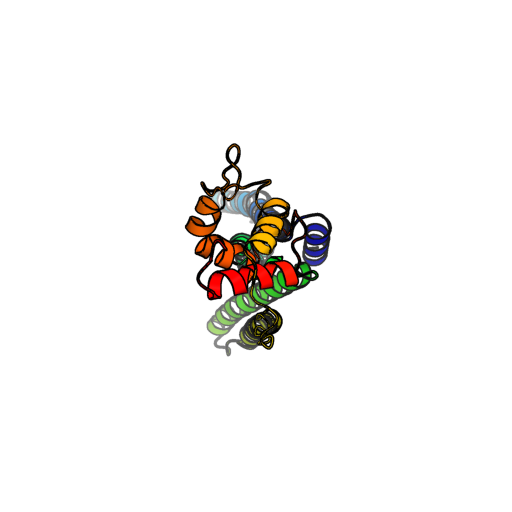80 LEU A C 1
ATOM 1370 O O . LEU A 1 180 ? 18.809 12.929 -13.459 1.00 91.62 180 LEU A O 1
ATOM 1374 N N . ALA A 1 181 ? 20.269 13.197 -11.769 1.00 91.06 181 ALA A N 1
ATOM 1375 C CA . ALA A 1 181 ? 20.534 11.783 -11.534 1.00 91.06 181 ALA A CA 1
ATOM 1376 C C . ALA A 1 181 ? 19.726 11.304 -10.321 1.00 91.06 181 ALA A C 1
ATOM 1378 O O . ALA A 1 181 ? 20.255 11.197 -9.210 1.00 91.06 181 ALA A O 1
ATOM 1379 N N . GLN A 1 182 ? 18.419 11.057 -10.491 1.00 89.19 182 GLN A N 1
ATOM 1380 C CA . GLN A 1 182 ? 17.580 10.588 -9.382 1.00 89.19 182 GLN A CA 1
ATOM 1381 C C . GLN A 1 182 ? 18.165 9.316 -8.753 1.00 89.19 182 GLN A C 1
ATOM 1383 O O . GLN A 1 182 ? 18.527 8.366 -9.449 1.00 89.19 182 GLN A O 1
ATOM 1388 N N . LYS A 1 183 ? 18.283 9.316 -7.417 1.00 89.56 183 LYS A N 1
ATOM 1389 C CA . LYS A 1 183 ? 18.989 8.282 -6.633 1.00 89.56 183 LYS A CA 1
ATOM 1390 C C . LYS A 1 183 ? 20.445 8.028 -7.069 1.00 89.56 183 LYS A C 1
ATOM 1392 O O . LYS A 1 183 ? 20.948 6.924 -6.892 1.00 89.56 183 LYS A O 1
ATOM 1397 N N . GLY A 1 184 ? 21.113 9.027 -7.646 1.00 91.69 184 GLY A N 1
ATOM 1398 C CA . GLY A 1 184 ? 22.484 8.906 -8.147 1.00 91.69 184 GLY A CA 1
ATOM 1399 C C . GLY A 1 184 ? 22.617 8.062 -9.419 1.00 91.69 184 GLY A C 1
ATOM 1400 O O . GLY A 1 184 ? 23.730 7.692 -9.780 1.00 91.69 184 GLY A O 1
ATOM 1401 N N . VAL A 1 185 ? 21.509 7.740 -10.097 1.00 94.88 185 VAL A N 1
ATOM 1402 C CA . VAL A 1 185 ? 21.514 6.942 -11.331 1.00 94.88 185 VAL A CA 1
ATOM 1403 C C . VAL A 1 185 ? 21.454 7.869 -12.540 1.00 94.88 185 VAL A C 1
ATOM 1405 O O . VAL A 1 185 ? 20.507 8.644 -12.683 1.00 94.88 185 VAL A O 1
ATOM 1408 N N . ALA A 1 186 ? 22.440 7.742 -13.425 1.00 95.38 186 ALA A N 1
ATOM 1409 C CA . ALA A 1 186 ? 22.508 8.425 -14.711 1.00 95.38 186 ALA A CA 1
ATOM 1410 C C . ALA A 1 186 ? 22.498 7.387 -15.843 1.00 95.38 186 ALA A C 1
ATOM 1412 O O . ALA A 1 186 ? 23.159 6.358 -15.732 1.00 95.38 186 ALA A O 1
ATOM 1413 N N . LEU A 1 187 ? 21.737 7.648 -16.908 1.00 96.88 187 LEU A N 1
ATOM 1414 C CA . LEU A 1 187 ? 21.474 6.717 -18.019 1.00 96.88 187 LEU A CA 1
ATOM 1415 C C . LEU A 1 187 ? 21.650 7.371 -19.403 1.00 96.88 187 LEU A C 1
ATOM 1417 O O . LEU A 1 187 ? 21.288 6.781 -20.413 1.00 96.88 187 LEU A O 1
ATOM 1421 N N . HIS A 1 188 ? 22.169 8.600 -19.453 1.00 94.69 188 HIS A N 1
ATOM 1422 C CA . HIS A 1 188 ? 22.232 9.425 -20.665 1.00 94.69 188 HIS A CA 1
ATOM 1423 C C . HIS A 1 188 ? 23.377 9.061 -21.625 1.00 94.69 188 HIS A C 1
ATOM 1425 O O . HIS A 1 188 ? 23.395 9.564 -22.743 1.00 94.69 188 HIS A O 1
ATOM 1431 N N . THR A 1 189 ? 24.318 8.199 -21.222 1.00 95.94 189 THR A N 1
ATOM 1432 C CA . THR A 1 189 ? 25.326 7.631 -22.133 1.00 95.94 189 THR A CA 1
ATOM 1433 C C . THR A 1 18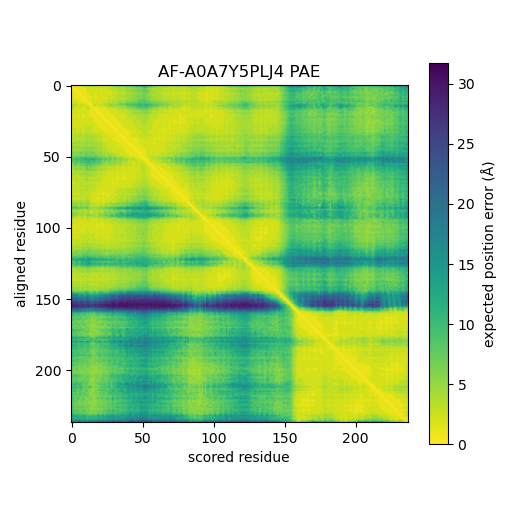9 ? 25.231 6.104 -22.179 1.00 95.94 189 THR A C 1
ATOM 1435 O O . THR A 1 189 ? 24.764 5.495 -21.207 1.00 95.94 189 THR A O 1
ATOM 1438 N N . PRO A 1 190 ? 25.681 5.461 -23.273 1.00 95.81 190 PRO A N 1
ATOM 1439 C CA . PRO A 1 190 ? 25.683 4.004 -23.395 1.00 95.81 190 PRO A CA 1
ATOM 1440 C C . PRO A 1 190 ? 26.405 3.287 -22.249 1.00 95.81 190 PRO A C 1
ATOM 1442 O O . PRO A 1 190 ? 25.890 2.317 -21.695 1.00 95.81 190 PRO A O 1
ATOM 1445 N N . GLU A 1 191 ? 27.559 3.801 -21.832 1.00 95.88 191 GLU A N 1
ATOM 1446 C CA . GLU A 1 191 ? 28.399 3.214 -20.784 1.00 95.88 191 GLU A CA 1
ATOM 1447 C C . GLU A 1 191 ? 27.708 3.300 -19.420 1.00 95.88 191 GLU A C 1
ATOM 1449 O O . GLU A 1 191 ? 27.730 2.354 -18.630 1.00 95.88 191 GLU A O 1
ATOM 1454 N N . LEU A 1 192 ? 27.043 4.429 -19.151 1.00 96.19 192 LEU A N 1
ATOM 1455 C CA . LEU A 1 192 ? 26.263 4.629 -17.934 1.00 96.19 192 LEU A CA 1
ATOM 1456 C C . LEU A 1 192 ? 25.023 3.731 -17.897 1.00 96.19 192 LEU A C 1
ATOM 1458 O O . LEU A 1 192 ? 24.704 3.173 -16.844 1.00 96.19 192 LEU A O 1
ATOM 1462 N N . LEU A 1 193 ? 24.349 3.548 -19.034 1.00 96.56 193 LEU A N 1
ATOM 1463 C CA . LEU A 1 193 ? 23.234 2.613 -19.154 1.00 96.56 193 LEU A CA 1
ATOM 1464 C C . LEU A 1 193 ? 23.694 1.169 -18.908 1.00 96.56 193 LEU A C 1
ATOM 1466 O O . LEU A 1 193 ? 23.087 0.474 -18.094 1.00 96.56 193 LEU A O 1
ATOM 1470 N N . GLN A 1 194 ? 24.791 0.730 -19.531 1.00 95.88 194 GLN A N 1
ATOM 1471 C CA . GLN A 1 194 ? 25.332 -0.617 -19.324 1.00 95.88 194 GLN A CA 1
ATOM 1472 C C . GLN A 1 194 ? 25.763 -0.844 -17.869 1.00 95.88 194 GLN A C 1
ATOM 1474 O O . GLN A 1 194 ? 25.406 -1.860 -17.271 1.00 95.88 194 GLN A O 1
ATOM 1479 N N . ARG A 1 195 ? 26.449 0.128 -17.251 1.00 95.94 195 ARG A N 1
ATOM 1480 C CA . ARG A 1 195 ? 26.838 0.064 -15.832 1.00 95.94 195 ARG A CA 1
ATOM 1481 C C . ARG A 1 195 ? 25.636 -0.114 -14.900 1.00 95.94 195 ARG A C 1
ATOM 1483 O O . ARG A 1 195 ? 25.752 -0.773 -13.871 1.00 95.94 195 ARG A O 1
ATOM 1490 N N . ASN A 1 196 ? 24.490 0.467 -15.252 1.00 96.88 196 ASN A N 1
ATOM 1491 C CA . ASN A 1 196 ? 23.257 0.402 -14.468 1.00 96.88 196 ASN A CA 1
ATOM 1492 C C . ASN A 1 196 ? 22.256 -0.645 -14.991 1.00 96.88 196 ASN A C 1
ATOM 1494 O O . ASN A 1 196 ? 21.110 -0.664 -14.534 1.00 96.88 196 ASN A O 1
ATOM 1498 N N . ALA A 1 197 ? 22.656 -1.530 -15.910 1.00 96.12 197 ALA A N 1
ATOM 1499 C CA . ALA A 1 197 ? 21.741 -2.434 -16.607 1.00 96.12 197 ALA A CA 1
ATOM 1500 C C . ALA A 1 197 ? 20.922 -3.315 -15.648 1.00 96.12 197 ALA A C 1
ATOM 1502 O O . ALA A 1 197 ? 19.714 -3.457 -15.826 1.00 96.12 197 ALA A O 1
ATOM 1503 N N . GLN A 1 198 ? 21.541 -3.825 -14.576 1.00 95.69 198 GLN A N 1
ATOM 1504 C CA . GLN A 1 198 ? 20.844 -4.615 -13.553 1.00 95.69 198 GLN A CA 1
ATOM 1505 C C . GLN A 1 198 ? 19.749 -3.809 -12.844 1.00 95.69 198 GLN A C 1
ATOM 1507 O O . GLN A 1 198 ? 18.645 -4.312 -12.635 1.00 95.69 198 GLN A O 1
ATOM 1512 N N . ALA A 1 199 ? 20.031 -2.553 -12.489 1.00 95.12 199 ALA A N 1
ATOM 1513 C CA . ALA A 1 199 ? 19.055 -1.687 -11.840 1.00 95.12 199 ALA A CA 1
ATOM 1514 C C . ALA A 1 199 ? 17.905 -1.342 -12.798 1.00 95.12 199 ALA A C 1
ATOM 1516 O O . ALA A 1 199 ? 16.741 -1.401 -12.403 1.00 95.12 199 ALA A O 1
ATOM 1517 N N . VAL A 1 200 ? 18.216 -1.044 -14.063 1.00 95.94 200 VAL A N 1
ATOM 1518 C CA . VAL A 1 200 ? 17.211 -0.778 -15.103 1.00 95.94 200 VAL A CA 1
ATOM 1519 C C . VAL A 1 200 ? 16.316 -2.002 -15.313 1.00 95.94 200 VAL A C 1
ATOM 1521 O O . VAL A 1 200 ? 15.094 -1.870 -15.273 1.00 95.94 200 VAL A O 1
ATOM 1524 N N . TYR A 1 201 ? 16.895 -3.198 -15.430 1.00 94.94 201 TYR A N 1
ATOM 1525 C CA . TYR A 1 201 ? 16.147 -4.451 -15.528 1.00 94.94 201 TYR A CA 1
ATOM 1526 C C . TYR A 1 201 ? 15.214 -4.662 -14.331 1.00 94.94 201 TYR A C 1
ATOM 1528 O O . TYR A 1 201 ? 14.006 -4.844 -14.497 1.00 94.94 201 TYR A O 1
ATOM 1536 N N . GLN A 1 202 ? 15.747 -4.568 -13.110 1.00 92.31 202 GLN A N 1
ATOM 1537 C CA . GLN A 1 202 ? 14.960 -4.776 -11.897 1.00 92.31 202 GLN A CA 1
ATOM 1538 C C . GLN A 1 202 ? 13.823 -3.758 -11.766 1.00 92.31 202 GLN A C 1
ATOM 1540 O O . GLN A 1 202 ? 12.705 -4.131 -11.422 1.00 92.31 202 GLN A O 1
ATOM 1545 N N . GLN A 1 203 ? 14.079 -2.476 -12.031 1.00 92.56 203 GLN A N 1
ATOM 1546 C CA . GLN A 1 203 ? 13.097 -1.416 -11.795 1.00 92.56 203 GLN A CA 1
ATOM 1547 C C . GLN A 1 203 ? 12.081 -1.271 -12.933 1.00 92.56 203 GLN A C 1
ATOM 1549 O O . GLN A 1 203 ? 10.904 -1.032 -12.655 1.00 92.56 203 GLN A O 1
ATOM 1554 N N . ALA A 1 204 ? 12.512 -1.400 -14.191 1.00 92.81 204 ALA A N 1
ATOM 1555 C CA . ALA A 1 204 ? 11.662 -1.183 -15.359 1.00 92.81 204 ALA A CA 1
ATOM 1556 C C . ALA A 1 204 ? 11.052 -2.486 -15.893 1.00 92.81 204 ALA A C 1
ATOM 1558 O O . ALA A 1 204 ? 9.848 -2.523 -16.132 1.00 92.81 204 ALA A O 1
ATOM 1559 N N . ALA A 1 205 ? 11.819 -3.565 -16.046 1.00 91.06 205 ALA A N 1
ATOM 1560 C CA . ALA A 1 205 ? 11.284 -4.805 -16.614 1.00 91.06 205 ALA A CA 1
ATOM 1561 C C . ALA A 1 205 ? 10.599 -5.678 -15.550 1.00 91.06 205 ALA A C 1
ATOM 1563 O O . ALA A 1 205 ? 9.449 -6.076 -15.721 1.00 91.06 205 ALA A O 1
ATOM 1564 N N . LEU A 1 206 ? 11.274 -5.925 -14.421 1.00 86.56 206 LEU A N 1
ATOM 1565 C CA . LEU A 1 206 ? 10.820 -6.899 -13.425 1.00 86.56 206 LEU A CA 1
ATOM 1566 C C . LEU A 1 206 ? 9.770 -6.332 -12.455 1.00 86.56 206 LEU A C 1
ATOM 1568 O O . LEU A 1 206 ? 8.652 -6.832 -12.372 1.00 86.56 206 LEU A O 1
ATOM 1572 N N . LEU A 1 207 ? 10.121 -5.287 -11.699 1.00 85.44 207 LEU A N 1
ATOM 1573 C CA . LEU A 1 207 ? 9.260 -4.724 -10.647 1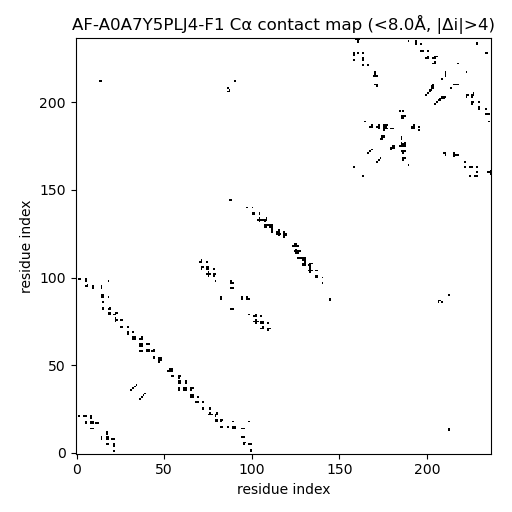.00 85.44 207 LEU A CA 1
ATOM 1574 C C . LEU A 1 207 ? 8.238 -3.713 -11.179 1.00 85.44 207 LEU A C 1
ATOM 1576 O O . LEU A 1 207 ? 7.335 -3.303 -10.444 1.00 85.44 207 LEU A O 1
ATOM 1580 N N . ARG A 1 208 ? 8.411 -3.263 -12.429 1.00 8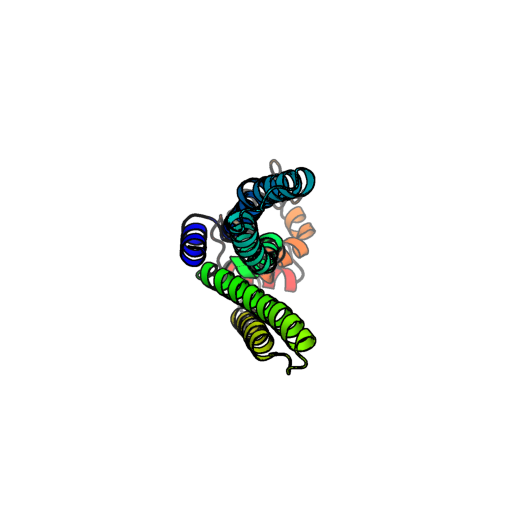6.38 208 ARG A N 1
ATOM 1581 C CA . ARG A 1 208 ? 7.562 -2.261 -13.095 1.00 86.38 208 ARG A CA 1
ATOM 1582 C C . ARG A 1 208 ? 7.388 -0.965 -12.284 1.00 86.38 208 ARG A C 1
ATOM 1584 O O . ARG A 1 208 ? 6.381 -0.273 -12.390 1.00 86.38 208 ARG A O 1
ATOM 1591 N N . LEU A 1 209 ? 8.364 -0.641 -11.434 1.00 85.50 209 LEU A N 1
ATOM 1592 C CA . LEU A 1 209 ? 8.338 0.519 -10.537 1.00 85.50 209 LEU A CA 1
ATOM 1593 C C . LEU A 1 209 ? 8.717 1.812 -11.249 1.00 85.50 209 LEU A C 1
ATOM 1595 O O . LEU A 1 209 ? 8.230 2.877 -10.868 1.00 85.50 209 LEU A O 1
ATOM 1599 N N . MET A 1 210 ? 9.591 1.709 -12.248 1.00 90.62 210 MET A N 1
ATOM 1600 C CA . MET A 1 210 ? 10.024 2.832 -13.066 1.00 90.62 210 MET A CA 1
ATOM 1601 C C . MET A 1 210 ? 9.460 2.717 -14.474 1.00 90.62 210 MET A C 1
ATOM 1603 O O . MET A 1 210 ? 9.329 1.601 -14.980 1.00 90.62 210 MET A O 1
ATOM 1607 N N . PRO A 1 211 ? 9.144 3.838 -15.131 1.00 91.38 211 PRO A N 1
ATOM 1608 C CA . PRO A 1 211 ? 9.074 5.211 -14.616 1.00 91.38 211 PRO A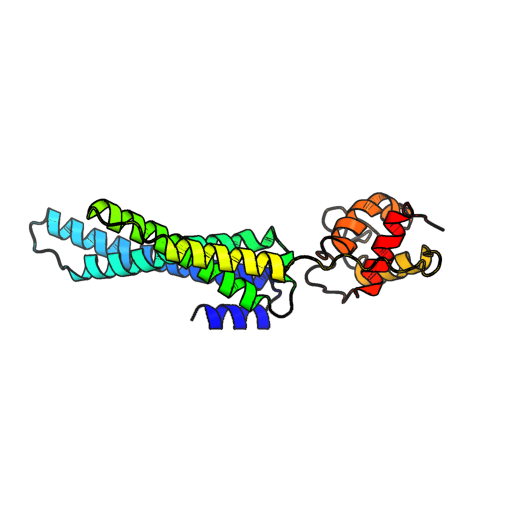 CA 1
ATOM 1609 C C . PRO A 1 211 ? 8.009 5.343 -13.516 1.00 91.38 211 PRO A C 1
ATOM 1611 O O . PRO A 1 211 ? 6.994 4.646 -13.556 1.00 91.38 211 PRO A O 1
ATOM 1614 N N . LEU A 1 212 ? 8.250 6.186 -12.504 1.00 85.12 212 LEU A N 1
ATOM 1615 C CA . LEU A 1 212 ? 7.372 6.280 -11.331 1.00 85.12 212 LEU A CA 1
ATOM 1616 C C . LEU A 1 212 ? 5.928 6.581 -11.762 1.00 85.12 212 LEU A C 1
ATOM 1618 O O . LEU A 1 212 ? 5.690 7.526 -12.507 1.00 85.12 212 LEU A O 1
ATOM 1622 N N . ASN A 1 213 ? 4.971 5.768 -11.300 1.00 77.19 213 ASN A N 1
ATOM 1623 C CA . ASN A 1 213 ? 3.555 5.854 -11.694 1.00 77.19 213 ASN A CA 1
ATOM 1624 C C . ASN A 1 213 ? 3.323 5.811 -13.221 1.00 77.19 213 ASN A C 1
ATOM 1626 O O . ASN A 1 213 ? 2.362 6.382 -13.723 1.00 77.19 213 ASN A O 1
ATOM 1630 N N . ASN A 1 214 ? 4.228 5.166 -13.958 1.00 87.44 214 ASN A N 1
ATOM 1631 C CA . ASN A 1 214 ? 4.255 5.156 -15.415 1.00 87.44 214 ASN A CA 1
ATOM 1632 C C . ASN A 1 214 ? 4.191 6.559 -16.058 1.00 87.44 214 ASN A C 1
ATOM 1634 O O . ASN A 1 214 ? 3.541 6.742 -17.083 1.00 87.44 214 ASN A O 1
ATOM 1638 N N . ALA A 1 215 ? 4.855 7.557 -15.458 1.00 87.12 215 ALA A N 1
ATOM 1639 C CA . ALA A 1 215 ? 4.754 8.961 -15.874 1.00 87.12 215 ALA A CA 1
ATOM 1640 C C . ALA A 1 215 ? 5.137 9.231 -17.342 1.00 87.12 215 ALA A C 1
ATOM 1642 O O . ALA A 1 215 ? 4.612 10.164 -17.939 1.00 87.12 215 ALA A O 1
ATOM 1643 N N . THR A 1 216 ? 6.026 8.425 -17.931 1.00 92.44 216 THR A N 1
ATOM 1644 C CA . THR A 1 216 ? 6.425 8.547 -19.345 1.00 92.44 216 THR A CA 1
ATOM 1645 C C . THR A 1 216 ? 5.745 7.520 -20.251 1.00 92.44 216 THR A C 1
ATOM 1647 O O . THR A 1 216 ? 6.122 7.405 -21.413 1.00 92.44 216 THR A O 1
ATOM 1650 N N . LEU A 1 217 ? 4.736 6.798 -19.745 1.00 91.56 217 LEU A N 1
ATOM 1651 C CA . LEU A 1 217 ? 3.916 5.845 -20.499 1.00 91.56 217 LEU A CA 1
ATOM 1652 C C . LEU A 1 217 ? 4.732 4.732 -21.179 1.00 91.56 217 LEU A C 1
ATOM 1654 O O . LEU A 1 217 ? 4.485 4.408 -22.337 1.00 91.56 217 LEU A O 1
ATOM 1658 N N . ILE A 1 218 ? 5.696 4.140 -20.463 1.00 93.88 218 ILE A N 1
ATOM 1659 C CA . ILE A 1 218 ? 6.437 2.985 -20.986 1.00 93.88 218 ILE A CA 1
ATOM 1660 C C . ILE A 1 218 ? 5.477 1.801 -21.191 1.00 93.88 218 ILE A C 1
ATOM 1662 O O . ILE A 1 218 ? 4.641 1.513 -20.318 1.00 93.88 218 ILE A O 1
ATOM 1666 N N . THR A 1 219 ? 5.591 1.119 -22.328 1.00 92.81 219 THR A N 1
ATOM 1667 C CA . THR A 1 219 ? 4.718 -0.011 -22.689 1.00 92.81 219 THR A CA 1
ATOM 1668 C C . THR A 1 219 ? 5.276 -1.354 -22.210 1.00 92.81 219 THR A C 1
ATOM 1670 O O . THR A 1 219 ? 6.427 -1.451 -21.775 1.00 92.81 219 THR A O 1
ATOM 1673 N N . GLU A 1 220 ? 4.467 -2.416 -22.261 1.00 88.88 220 GLU A N 1
ATOM 1674 C CA . GLU A 1 220 ? 4.936 -3.756 -21.880 1.00 88.88 220 GLU A CA 1
ATOM 1675 C C . GLU A 1 220 ? 5.959 -4.300 -22.888 1.00 88.88 220 GLU A C 1
ATOM 1677 O O . GLU A 1 220 ? 6.918 -4.968 -22.505 1.00 88.88 220 GLU A O 1
ATOM 1682 N N . GLU A 1 221 ? 5.818 -3.949 -24.165 1.00 90.12 221 GLU A N 1
ATOM 1683 C CA . GLU A 1 221 ? 6.766 -4.296 -25.225 1.00 90.12 221 GLU A CA 1
ATOM 1684 C C . GLU A 1 221 ? 8.129 -3.636 -24.980 1.00 90.12 221 GLU A C 1
ATOM 1686 O O . GLU A 1 221 ? 9.167 -4.289 -25.094 1.00 90.12 221 GLU A O 1
ATOM 1691 N N . GLU A 1 222 ? 8.134 -2.363 -24.572 1.00 94.88 222 GLU A N 1
ATOM 1692 C CA . GLU A 1 222 ? 9.347 -1.627 -24.203 1.00 94.88 222 GLU A CA 1
ATOM 1693 C C . GLU A 1 222 ? 10.018 -2.223 -22.951 1.00 94.88 222 GLU A C 1
ATOM 1695 O O . GLU A 1 222 ? 11.241 -2.383 -22.910 1.00 94.88 222 GLU A O 1
ATOM 1700 N N . ARG A 1 223 ? 9.233 -2.626 -21.940 1.00 93.88 223 ARG A N 1
ATOM 1701 C CA . ARG A 1 223 ? 9.749 -3.329 -20.749 1.00 93.88 223 ARG A CA 1
ATOM 1702 C C . ARG A 1 223 ? 10.339 -4.693 -21.104 1.00 93.88 223 ARG A C 1
ATOM 1704 O O . ARG A 1 223 ? 11.414 -5.037 -20.614 1.00 93.88 223 ARG A O 1
ATOM 1711 N N . SER A 1 224 ? 9.667 -5.444 -21.974 1.00 91.56 224 SER A N 1
ATOM 1712 C CA . SER A 1 224 ? 10.137 -6.738 -22.476 1.00 91.56 224 SER A CA 1
ATOM 1713 C C . SER A 1 224 ? 11.435 -6.597 -23.276 1.00 91.56 224 SER A C 1
ATOM 1715 O O . SER A 1 224 ? 12.365 -7.383 -23.094 1.00 91.56 224 SER A O 1
ATOM 1717 N N . LEU A 1 225 ? 11.558 -5.552 -24.102 1.00 93.12 225 LEU A N 1
ATOM 1718 C CA . LEU A 1 225 ? 12.792 -5.228 -24.821 1.00 93.12 225 LEU A CA 1
ATOM 1719 C C . LEU A 1 225 ? 13.974 -5.013 -23.862 1.00 93.12 225 LEU A C 1
ATOM 1721 O O . LEU A 1 225 ? 15.035 -5.605 -24.063 1.00 93.12 225 LEU A O 1
ATOM 1725 N N . ILE A 1 226 ? 13.780 -4.218 -22.804 1.00 94.88 226 ILE A N 1
ATOM 1726 C CA . ILE A 1 226 ? 14.787 -3.996 -21.751 1.00 94.88 226 ILE A CA 1
ATOM 1727 C C . ILE A 1 226 ? 15.134 -5.311 -21.038 1.00 94.88 226 ILE A C 1
ATOM 1729 O O . ILE A 1 226 ? 16.308 -5.577 -20.777 1.00 94.88 226 ILE A O 1
ATOM 1733 N N . GLY A 1 227 ? 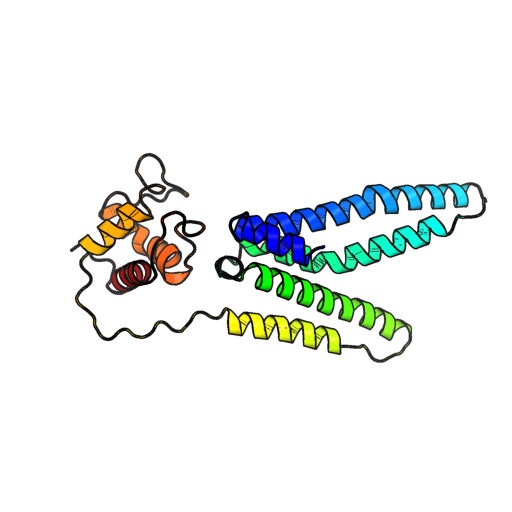14.123 -6.136 -20.745 1.00 93.19 227 GLY A N 1
ATOM 1734 C CA . GLY A 1 227 ? 14.284 -7.464 -20.154 1.00 93.19 227 GLY A CA 1
ATOM 1735 C C . GLY A 1 227 ? 15.224 -8.351 -20.961 1.00 93.19 227 GLY A C 1
ATOM 1736 O O . GLY A 1 227 ? 16.262 -8.782 -20.461 1.00 93.19 227 GLY A O 1
ATOM 1737 N N . ARG A 1 228 ? 14.904 -8.535 -22.244 1.00 91.81 228 ARG A N 1
ATOM 1738 C CA . ARG A 1 228 ? 15.691 -9.370 -23.160 1.00 91.81 228 ARG A CA 1
ATOM 1739 C C . ARG A 1 228 ? 17.099 -8.827 -23.395 1.00 91.81 228 ARG A C 1
ATOM 1741 O O . ARG A 1 228 ? 18.039 -9.607 -23.491 1.00 91.81 228 ARG A O 1
ATOM 1748 N N . TRP A 1 229 ? 17.263 -7.505 -23.468 1.00 94.19 229 TRP A N 1
ATOM 1749 C CA . TRP A 1 229 ? 18.586 -6.881 -23.577 1.00 94.19 229 TRP A CA 1
ATOM 1750 C C . TRP A 1 229 ? 19.480 -7.206 -22.378 1.00 94.19 229 TRP A C 1
ATOM 1752 O O . TRP A 1 229 ? 20.647 -7.555 -22.557 1.00 94.19 229 TRP A O 1
ATOM 1762 N N . PHE A 1 230 ? 18.934 -7.130 -21.161 1.00 94.75 230 PHE A N 1
ATOM 1763 C CA . PHE A 1 230 ? 19.676 -7.474 -19.951 1.00 94.75 230 PHE A CA 1
ATOM 1764 C C . PHE A 1 230 ? 20.027 -8.966 -19.901 1.00 94.75 230 PHE A C 1
ATOM 1766 O O . PHE A 1 230 ? 21.175 -9.313 -19.630 1.00 94.75 230 PHE A O 1
ATOM 1773 N N . GLU A 1 231 ? 19.070 -9.842 -20.220 1.00 91.69 231 GLU A N 1
ATOM 1774 C CA . GLU A 1 231 ? 19.285 -11.296 -20.271 1.00 91.69 231 GLU A CA 1
ATOM 1775 C C . GLU A 1 231 ? 20.338 -11.706 -21.315 1.00 91.69 231 GLU A C 1
ATOM 1777 O O . GLU A 1 231 ? 21.064 -12.676 -21.106 1.00 91.69 231 GLU A O 1
ATOM 1782 N N . ALA A 1 232 ? 20.483 -10.936 -22.398 1.00 90.44 232 ALA A N 1
ATOM 1783 C CA . ALA A 1 232 ? 21.529 -11.111 -23.408 1.00 90.44 232 ALA A CA 1
ATOM 1784 C C . ALA A 1 232 ? 22.915 -10.572 -22.985 1.00 90.44 232 ALA A C 1
ATOM 1786 O O . ALA A 1 232 ? 23.836 -10.545 -23.800 1.00 90.44 232 ALA A O 1
ATOM 1787 N N . GLY A 1 233 ? 23.081 -10.126 -21.734 1.00 91.88 233 GLY A N 1
ATOM 1788 C CA . GLY A 1 233 ? 24.346 -9.599 -21.210 1.00 91.88 233 GLY A CA 1
ATOM 1789 C C . GLY A 1 233 ? 24.538 -8.093 -21.403 1.00 91.88 233 GLY A C 1
ATOM 1790 O O . GLY A 1 233 ? 25.665 -7.610 -21.304 1.00 91.88 233 GLY A O 1
ATOM 1791 N N . ALA A 1 234 ? 23.459 -7.349 -21.672 1.00 93.06 234 ALA A N 1
ATOM 1792 C CA . ALA A 1 234 ? 23.468 -5.898 -21.867 1.00 93.06 234 ALA A CA 1
ATOM 1793 C C . ALA A 1 234 ? 24.511 -5.405 -22.904 1.00 93.06 234 ALA A C 1
ATOM 1795 O O . ALA A 1 234 ? 25.349 -4.550 -22.584 1.00 93.06 234 ALA A O 1
ATOM 1796 N N . PRO A 1 235 ? 24.500 -5.930 -24.148 1.00 92.38 235 PRO A N 1
ATOM 1797 C CA . PRO A 1 235 ? 25.444 -5.516 -25.183 1.00 92.38 235 PRO A CA 1
ATOM 1798 C C . PRO A 1 235 ? 25.217 -4.057 -25.612 1.00 92.38 235 PRO A C 1
ATOM 1800 O O . PRO A 1 235 ? 24.086 -3.570 -25.628 1.00 92.38 235 PRO A O 1
ATOM 1803 N N . LEU A 1 236 ? 26.302 -3.371 -25.986 1.00 90.56 236 LEU A N 1
ATOM 1804 C CA . LEU A 1 236 ? 26.287 -2.000 -26.529 1.00 90.56 236 LEU A CA 1
ATOM 1805 C C . LEU A 1 236 ? 26.212 -1.945 -28.065 1.00 90.56 236 LEU A C 1
ATOM 1807 O O . LEU A 1 236 ? 26.310 -0.868 -28.648 1.00 90.56 236 LEU A O 1
ATOM 1811 N N . ARG A 1 237 ? 26.094 -3.098 -28.727 1.00 79.75 237 ARG A N 1
ATOM 1812 C CA . ARG A 1 237 ? 26.036 -3.238 -30.185 1.00 79.75 237 ARG A CA 1
ATOM 1813 C C . ARG A 1 237 ? 24.775 -4.000 -30.561 1.00 79.75 237 ARG A C 1
ATOM 1815 O O . ARG A 1 237 ? 24.473 -4.976 -29.842 1.00 79.75 237 ARG A O 1
#

Radius of gyration: 25.42 Å; Cα contacts (8 Å, |Δi|>4): 264; chains: 1; bounding box: 50×39×79 Å

Secondary structure (DSSP, 8-state):
-HHHHHHHHHHHS-HHHHHHHHHHHHHHHHHHIIIIIIHHHHHHHHHHHHTTPPP-HHHHHHHHHHHHHHHHHHHHHHHHHHGGG-GGGTSSTTHHHHHHHHHHHHHHHHHHHHHHHHHHHTTPPP--HHHHHHHHHHHHHHHHTSPPPPP-----S---HHHHHHHHHHHTTTTBSSS-BGGG---SSHHHHHHTHHHHIIIIIIS---SGGGTT---HHHHHHHHHHHHTT----

Sequence (237 aa):
AVVLASWAACALFAGRAAFLLVGAMLATAMSANVFVWIIPGQRKVVAAMLAGQPVDPRHGQRAKQRSVHNTYFTLPVLVAMLSNHYGWLTQGPRNWIVLVVLMLAGALIRHSFVARHKARLHGRRAPWEFAVVGCALLGALAVALAPARPARTEATAPVRFEQVRAVVEQRCVPCHNAQLAQKGVALHTPELLQRNAQAVYQQAALLRLMPLNNATLITEEERSLIGRWFEAGAPLR

Foldseek 3Di:
DLLVQLVVLLVPDQLLRSLLVSLVVLVVLLVCLCPVQQVVLVVQQVVCVVVVHDRDCVSVVSNVVSVVSNLLSPQLSVCSNCCNVVCLCRQDPVSSVSSVLSSQLSSLLSVQVVQQVVCVVVVHDRDCVSNVVSVVSVVVSCVVSPDDDPDPPDDDDDQALVLLLVLCVQFPQVQADPVHNVVVQHCNDLVSCLVCLVVCLCCCQNSVPPPPSCPSVQDNVSSVSSNVCVVVVVDND

pLDDT: mean 90.71, std 8.73, range [48.19, 97.5]

Mean predicted aligned error: 7.35 Å

Solvent-accessible surface area (backbone atoms only — not comparable to full-atom values): 12615 Å² total; per-residue (Å²): 107,68,65,58,49,35,43,52,30,42,73,76,36,57,36,63,55,18,36,37,52,47,17,50,52,51,50,50,52,42,50,47,38,39,69,68,43,29,53,56,27,51,53,53,45,53,52,25,56,76,67,73,42,86,64,70,64,65,38,58,54,52,28,50,53,42,51,52,52,41,61,46,43,48,48,28,30,51,52,26,58,53,38,71,82,43,56,76,61,30,71,49,100,58,25,37,57,50,51,48,51,53,31,49,22,32,29,30,37,48,46,19,55,56,47,27,54,54,18,56,77,69,77,41,80,58,54,57,64,40,34,49,52,15,52,48,51,52,50,52,48,52,63,73,65,49,78,76,74,76,74,82,72,71,91,70,70,87,73,50,29,69,61,49,49,54,49,43,53,69,44,42,27,89,51,12,21,95,92,42,34,57,95,78,41,45,47,72,44,73,68,41,33,48,75,38,35,69,57,48,29,47,33,35,40,70,61,58,53,43,42,65,87,48,73,58,65,76,47,71,68,59,24,48,50,44,37,53,35,46,75,70,69,45,57,90,92